Protein AF-A0A0D9YI72-F1 (afdb_monomer)

Nearest PDB structures (foldseek):
  2pw6-assembly1_A-2  TM=6.646E-01  e=1.036E-05  Escherichia coli K-12
  8dn6-assembly2_B  TM=3.347E-01  e=2.723E+00  Arabidopsis thaliana
  8sti-assembly1_A-2  TM=1.573E-01  e=6.231E+00  Homo sapiens
  4kby-assembly1_B  TM=1.461E-01  e=5.148E+00  Mus musculus

Foldseek 3Di:
DPPVVVCVVPCCPPQQNPDHFPEEAEQELLDDDPDDDFDQDAFWDWDDDSCPPVPDDPVVVVDTDRHHGDNVLRVQLVVLCVPPNAFQSQQVVVVVSYGYHQAFDLFDDCVPDDDDDPPPDDPPQSVQSSVVVCCCVPPVVVLVCLVVCVPNGRCSCVRCVDCSRVVSVRRNNRNVD

InterPro domains:
  IPR004183 Extradiol ring-cleavage dioxygenase, class III enzyme, subunit B [PF02900] (85-177)
  IPR014436 Extradiol aromatic ring-opening dioxygenase, DODA-type [cd07363] (20-177)

Solvent-accessible surface area (backbone atoms only — not comparable to full-atom values): 10627 Å² total; per-residue (Å²): 127,59,69,70,58,53,49,67,74,45,44,51,67,78,69,41,39,101,48,82,49,83,45,75,50,78,36,48,31,90,68,82,64,101,57,98,78,73,80,70,40,82,59,56,38,81,66,82,78,89,59,75,92,72,79,67,62,74,74,65,78,70,65,78,58,68,48,72,42,54,45,69,59,31,50,52,51,47,52,30,39,72,73,63,40,90,42,54,37,55,28,69,43,48,83,70,38,33,38,72,43,50,43,60,42,98,61,55,43,71,92,74,66,63,97,67,62,90,88,63,76,80,55,67,64,57,54,49,31,50,52,50,49,52,39,26,68,74,76,62,69,36,57,74,45,60,78,39,26,67,79,67,38,61,52,26,51,65,35,32,75,57,57,52,34,47,47,16,53,54,48,40,54,23,31,70,107

Secondary structure (DSSP, 8-state):
--HHHHHHHHHHHHTS-SS--SEEEEEETT---SS------SSBPPPP-TTTTTT--GGGGG----PBP-HHHHHHHHHHHHHH-SSGGGTHHHHTTEEEEEE--S---GGG-----TTPPPPHHHHHHHHHHHIIIIIS--HHHHTTHHHHSTTHHHH-SSSTTTHHHHHHHHHH-

Sequence (177 aa):
MPAQHFFRSWLPAAVAGAQPPRAILIVSGHWETATPTVNVVRGNNDTIHDFEGYGFPKSMFQLEYPAPGAPDVAKKAKELLEQAGFGRALAPLRDDGVLILGSGNATHNLSCMAPVAEGTPVPQWAAEFDGWLQEALLAGGRHDDVKQYEEKAPHGKMAHPSPDHFLPLHVALGAAG

Structure (mmCIF, N/CA/C/O backbone):
data_AF-A0A0D9YI72-F1
#
_entry.id   AF-A0A0D9YI72-F1
#
loop_
_atom_site.group_PDB
_atom_site.id
_atom_site.type_symbol
_atom_site.label_atom_id
_atom_site.label_alt_id
_atom_site.label_comp_id
_atom_site.label_asym_id
_atom_site.label_entity_id
_atom_site.label_seq_id
_atom_site.pdbx_PDB_ins_code
_atom_site.Cartn_x
_atom_site.Cartn_y
_atom_site.Cartn_z
_atom_site.occupancy
_atom_site.B_iso_or_equiv
_atom_site.auth_seq_id
_atom_site.auth_comp_id
_atom_site.auth_asym_id
_atom_site.auth_atom_id
_atom_site.pdbx_PDB_model_num
ATOM 1 N N . MET A 1 1 ? -14.295 8.496 -21.452 1.00 48.84 1 MET A N 1
ATOM 2 C CA . MET A 1 1 ? -14.924 8.862 -20.164 1.00 48.84 1 MET A CA 1
ATOM 3 C C . MET A 1 1 ? -13.833 9.442 -19.272 1.00 48.84 1 MET A C 1
ATOM 5 O O . MET A 1 1 ? -12.814 8.776 -19.146 1.00 48.84 1 MET A O 1
ATOM 9 N N . PRO A 1 2 ? -13.959 10.669 -18.734 1.00 61.00 2 PRO A N 1
ATOM 10 C CA . PRO A 1 2 ? -12.936 11.242 -17.854 1.00 61.00 2 PRO A CA 1
ATOM 11 C C . PRO A 1 2 ? -12.661 10.317 -16.662 1.00 61.00 2 PRO A C 1
ATOM 13 O O . PRO A 1 2 ? -13.610 9.746 -16.122 1.00 61.00 2 PRO A O 1
ATOM 16 N N . ALA A 1 3 ? -11.401 10.188 -16.231 1.00 46.50 3 ALA A N 1
ATOM 17 C CA . ALA A 1 3 ? -11.008 9.318 -15.113 1.00 46.50 3 ALA A CA 1
ATOM 18 C C . ALA A 1 3 ? -11.863 9.566 -13.856 1.00 46.50 3 ALA A C 1
ATOM 20 O O . ALA A 1 3 ? -12.322 8.635 -13.205 1.00 46.50 3 ALA A O 1
ATOM 21 N N . GLN A 1 4 ? -12.199 10.830 -13.590 1.00 43.22 4 GLN A N 1
ATOM 22 C CA . GLN A 1 4 ? -13.093 11.226 -12.502 1.00 43.22 4 GLN A CA 1
ATOM 23 C C . GLN A 1 4 ? -14.487 10.574 -12.583 1.00 43.22 4 GLN A C 1
ATOM 25 O O . GLN A 1 4 ? -15.056 10.191 -11.562 1.00 43.22 4 GLN A O 1
ATOM 30 N N . HIS A 1 5 ? -15.042 10.434 -13.787 1.00 51.44 5 HIS A N 1
ATOM 31 C CA . HIS A 1 5 ? -16.355 9.829 -14.009 1.00 51.44 5 HIS A CA 1
ATOM 32 C C . HIS A 1 5 ? -16.297 8.298 -13.891 1.00 51.44 5 HIS A C 1
ATOM 34 O O . HIS A 1 5 ? -17.207 7.700 -13.320 1.00 51.44 5 HIS A O 1
ATOM 40 N N . PHE A 1 6 ? -15.200 7.686 -14.354 1.00 56.00 6 PHE A N 1
ATOM 41 C CA . PHE A 1 6 ? -14.909 6.262 -14.166 1.00 56.00 6 PHE A CA 1
ATOM 42 C C . PHE A 1 6 ? -14.830 5.911 -12.672 1.00 56.00 6 PHE A C 1
ATOM 44 O O . PHE A 1 6 ? -15.593 5.072 -12.194 1.00 56.00 6 PHE A O 1
ATOM 51 N N . PHE A 1 7 ? -14.012 6.640 -11.907 1.00 52.81 7 PHE A N 1
ATOM 52 C CA . PHE A 1 7 ? -13.853 6.419 -10.470 1.00 52.81 7 PHE A CA 1
ATOM 53 C C . PHE A 1 7 ? -15.155 6.628 -9.690 1.00 52.81 7 PHE A C 1
ATOM 55 O O . PHE A 1 7 ? -15.488 5.803 -8.846 1.00 52.81 7 PHE A O 1
ATOM 62 N N . ARG A 1 8 ? -15.952 7.659 -10.006 1.00 60.06 8 ARG A N 1
ATOM 63 C CA . ARG A 1 8 ? -17.256 7.880 -9.350 1.00 60.06 8 ARG A CA 1
ATOM 64 C C . ARG A 1 8 ? -18.267 6.761 -9.598 1.00 60.06 8 ARG A C 1
ATOM 66 O O . ARG A 1 8 ? -19.056 6.466 -8.708 1.00 60.06 8 ARG A O 1
ATOM 73 N N . SER A 1 9 ? -18.253 6.159 -10.786 1.00 59.00 9 SER A N 1
ATOM 74 C CA . SER A 1 9 ? -19.167 5.062 -11.128 1.00 59.00 9 SER A CA 1
ATOM 75 C C . SER A 1 9 ? -18.767 3.711 -10.523 1.00 59.00 9 SER A C 1
ATOM 77 O O . SER A 1 9 ? -19.624 2.852 -10.347 1.00 59.00 9 SER A O 1
ATOM 79 N N . TRP A 1 10 ? -17.484 3.531 -10.193 1.00 53.16 10 TRP A N 1
ATOM 80 C CA . TRP A 1 10 ? -16.908 2.237 -9.818 1.00 53.16 10 TRP A CA 1
ATOM 81 C C . TRP A 1 10 ? -16.545 2.120 -8.326 1.00 53.16 10 TRP A C 1
ATOM 83 O O . TRP A 1 10 ? -16.820 1.086 -7.718 1.00 53.16 10 TRP A O 1
ATOM 93 N N . LEU A 1 11 ? -15.988 3.173 -7.705 1.00 57.03 11 LEU A N 1
ATOM 94 C CA . LEU A 1 11 ? -15.499 3.113 -6.315 1.00 57.03 11 LEU A CA 1
ATOM 95 C C . LEU A 1 11 ? -16.571 2.733 -5.279 1.00 57.03 11 LEU A C 1
ATOM 97 O O . LEU A 1 11 ? -16.285 1.883 -4.434 1.00 57.03 11 LEU A O 1
ATOM 101 N N . PRO A 1 12 ? -17.777 3.340 -5.282 1.00 56.25 12 PRO A N 1
ATOM 102 C CA . PRO A 1 12 ? -18.710 3.134 -4.180 1.00 56.25 12 PRO A CA 1
ATOM 103 C C . PRO A 1 12 ? -19.194 1.683 -4.089 1.00 56.25 12 PRO A C 1
ATOM 105 O O . PRO A 1 12 ? -19.196 1.113 -3.010 1.00 56.25 12 PRO A O 1
ATOM 108 N N . ALA A 1 13 ? -19.540 1.055 -5.216 1.00 57.38 13 ALA A N 1
ATOM 109 C CA . ALA A 1 13 ? -20.211 -0.244 -5.201 1.00 57.38 13 ALA A CA 1
ATOM 110 C C . ALA A 1 13 ? -19.264 -1.443 -5.014 1.00 57.38 13 ALA A C 1
ATOM 112 O O . ALA A 1 13 ? -19.639 -2.407 -4.353 1.00 57.38 13 ALA A O 1
ATOM 113 N N . ALA A 1 14 ? -18.054 -1.402 -5.587 1.00 58.53 14 ALA A N 1
ATOM 114 C CA . ALA A 1 14 ? -17.132 -2.544 -5.569 1.00 58.53 14 ALA A CA 1
ATOM 115 C C . ALA A 1 14 ? -16.093 -2.486 -4.435 1.00 58.53 14 ALA A C 1
ATOM 117 O O . ALA A 1 14 ? -15.621 -3.530 -3.994 1.00 58.53 14 ALA A O 1
ATOM 118 N N . VAL A 1 15 ? -15.732 -1.282 -3.968 1.00 61.97 15 VAL A N 1
ATOM 119 C CA . VAL A 1 15 ? -14.592 -1.072 -3.053 1.00 61.97 15 VAL A CA 1
ATOM 120 C C . VAL A 1 15 ? -15.036 -0.632 -1.653 1.00 61.97 15 VAL A C 1
ATOM 122 O O . VAL A 1 15 ? -14.430 -1.043 -0.669 1.00 61.97 15 VAL A O 1
ATOM 125 N N . ALA A 1 16 ? -16.108 0.159 -1.540 1.00 61.47 16 ALA A N 1
ATOM 126 C CA . ALA A 1 16 ? -16.641 0.623 -0.252 1.00 61.47 16 ALA A CA 1
ATOM 127 C C . ALA A 1 16 ? -17.789 -0.242 0.309 1.00 61.47 16 ALA A C 1
ATOM 129 O O . ALA A 1 16 ? -18.103 -0.154 1.494 1.00 61.47 16 ALA A O 1
ATOM 130 N N . GLY A 1 17 ? -18.400 -1.097 -0.516 1.00 64.69 17 GLY A N 1
ATOM 131 C CA . GLY A 1 17 ? -19.613 -1.831 -0.156 1.00 64.69 17 GLY A CA 1
ATOM 132 C C . GLY A 1 17 ? -20.877 -0.970 -0.284 1.00 64.69 17 GLY A C 1
ATOM 133 O O . GLY A 1 17 ? -20.882 0.081 -0.913 1.00 64.69 17 GLY A O 1
ATOM 134 N N . ALA A 1 18 ? -21.994 -1.416 0.297 1.00 70.00 18 ALA A N 1
ATOM 135 C CA . ALA A 1 18 ? -23.285 -0.729 0.150 1.00 70.00 18 ALA A CA 1
ATOM 136 C C . ALA A 1 18 ? -23.351 0.658 0.829 1.00 70.00 18 ALA A C 1
ATOM 138 O O . ALA A 1 18 ? -24.318 1.391 0.627 1.00 70.00 18 ALA A O 1
ATOM 139 N N . GLN A 1 19 ? -22.359 1.003 1.654 1.00 77.62 19 GLN A N 1
ATOM 140 C CA . GLN A 1 19 ? -22.275 2.250 2.412 1.00 77.62 19 GLN A CA 1
ATOM 141 C C . GLN A 1 19 ? -20.888 2.881 2.220 1.00 77.62 19 GLN A C 1
ATOM 143 O O . GLN A 1 19 ? -19.916 2.150 2.041 1.00 77.62 19 GLN A O 1
ATOM 148 N N . PRO A 1 20 ? -20.758 4.219 2.258 1.00 80.94 20 PRO A N 1
ATOM 149 C CA . PRO A 1 20 ? -19.447 4.860 2.234 1.00 80.94 20 PRO A CA 1
ATOM 150 C C . PRO A 1 20 ? -18.610 4.431 3.452 1.00 80.94 20 PRO A C 1
ATOM 152 O O . PRO A 1 20 ? -19.171 4.243 4.537 1.00 80.94 20 PRO A O 1
ATOM 155 N N . PRO A 1 21 ? -17.276 4.307 3.312 1.00 88.25 21 PRO A N 1
ATOM 156 C CA . PRO A 1 21 ? -16.435 3.925 4.431 1.00 88.25 21 PRO A CA 1
ATOM 157 C C . PRO A 1 21 ? -16.419 5.060 5.456 1.00 88.25 21 PRO A C 1
ATOM 159 O O . PRO A 1 21 ? -16.377 6.240 5.096 1.00 88.25 21 PRO A O 1
ATOM 162 N N . ARG A 1 22 ? -16.415 4.718 6.745 1.00 90.62 22 ARG A N 1
ATOM 163 C CA . ARG A 1 22 ? -16.359 5.730 7.812 1.00 90.62 22 ARG A CA 1
ATOM 164 C C . ARG A 1 22 ? -14.958 6.321 7.997 1.00 90.62 22 ARG A C 1
ATOM 166 O O . ARG A 1 22 ? -14.821 7.384 8.592 1.00 90.62 22 ARG A O 1
ATOM 173 N N . ALA A 1 23 ? -13.933 5.618 7.514 1.00 93.12 23 ALA A N 1
ATOM 174 C CA . ALA A 1 23 ? -12.540 6.051 7.480 1.00 93.12 23 ALA A CA 1
ATOM 175 C C . ALA A 1 23 ? -11.768 5.306 6.379 1.00 93.12 23 ALA A C 1
ATOM 177 O O . ALA A 1 23 ? -12.189 4.238 5.928 1.00 93.12 23 ALA A O 1
ATOM 178 N N . ILE A 1 24 ? -10.614 5.847 5.987 1.00 92.38 24 ILE A N 1
ATOM 179 C CA . ILE A 1 24 ? -9.672 5.199 5.070 1.00 92.38 24 ILE A CA 1
ATOM 180 C C . ILE A 1 24 ? -8.335 5.046 5.799 1.00 92.38 24 ILE A C 1
ATOM 182 O O . ILE A 1 24 ? -7.781 6.032 6.281 1.00 92.38 24 ILE A O 1
ATOM 186 N N . LEU A 1 25 ? -7.819 3.820 5.877 1.00 93.69 25 LEU A N 1
ATOM 187 C CA . LEU A 1 25 ? -6.454 3.540 6.309 1.00 93.69 25 LEU A CA 1
ATOM 188 C C . LEU A 1 25 ? -5.560 3.469 5.069 1.00 93.69 25 LEU A C 1
ATOM 190 O O . LEU A 1 25 ? -5.718 2.568 4.247 1.00 93.69 25 LEU A O 1
ATOM 194 N N . ILE A 1 26 ? -4.633 4.417 4.941 1.00 93.50 26 ILE A N 1
ATOM 195 C CA . ILE A 1 26 ? -3.704 4.498 3.810 1.00 93.50 26 ILE A CA 1
ATOM 196 C C . ILE A 1 26 ? -2.361 3.888 4.214 1.00 93.50 26 ILE A C 1
ATOM 198 O O . ILE A 1 26 ? -1.794 4.254 5.241 1.00 93.50 26 ILE A O 1
ATOM 202 N N . VAL A 1 27 ? -1.847 2.985 3.381 1.00 91.88 27 VAL A N 1
ATOM 203 C CA . VAL A 1 27 ? -0.497 2.415 3.471 1.00 91.88 27 VAL A CA 1
ATOM 204 C C . VAL A 1 27 ? 0.259 2.869 2.228 1.00 91.88 27 VAL A C 1
ATOM 206 O O . VAL A 1 27 ? -0.161 2.540 1.121 1.00 91.88 27 VAL A O 1
ATOM 209 N N . SER A 1 28 ? 1.322 3.657 2.387 1.00 92.19 28 SER A N 1
ATOM 210 C CA . SER A 1 28 ? 2.003 4.334 1.273 1.00 92.19 28 SER A CA 1
ATOM 211 C C . SER A 1 28 ? 3.458 3.896 1.147 1.00 92.19 28 SER A C 1
ATOM 213 O O . SER A 1 28 ? 4.162 3.866 2.152 1.00 92.19 28 SER A O 1
ATOM 215 N N . GLY A 1 29 ? 3.919 3.632 -0.079 1.00 90.19 29 GLY A N 1
ATOM 216 C CA . GLY A 1 29 ? 5.337 3.380 -0.372 1.00 90.19 29 GLY A CA 1
ATOM 217 C C . GLY A 1 29 ? 6.244 4.591 -0.123 1.00 90.19 29 GLY A C 1
ATOM 218 O O . GLY A 1 29 ? 7.421 4.426 0.161 1.00 90.19 29 GLY A O 1
ATOM 219 N N . HIS A 1 30 ? 5.686 5.805 -0.134 1.00 91.56 30 HIS A N 1
ATOM 220 C CA . HIS A 1 30 ? 6.420 7.046 0.144 1.00 91.56 30 HIS A CA 1
ATOM 221 C C . HIS A 1 30 ? 6.527 7.387 1.639 1.00 91.56 30 HIS A C 1
ATOM 223 O O . HIS A 1 30 ? 7.148 8.385 2.003 1.00 91.56 30 HIS A O 1
ATOM 229 N N . TRP A 1 31 ? 5.909 6.597 2.523 1.00 89.31 31 TRP A N 1
ATOM 230 C CA . TRP A 1 31 ? 5.970 6.826 3.964 1.00 89.31 31 TRP A CA 1
ATOM 231 C C . TRP A 1 31 ? 6.662 5.659 4.662 1.00 89.31 31 TRP A C 1
ATOM 233 O O . TRP A 1 31 ? 6.024 4.713 5.124 1.00 89.31 31 TRP A O 1
ATOM 243 N N . GLU A 1 32 ? 7.988 5.749 4.726 1.00 85.38 32 GLU A N 1
ATOM 244 C CA . GLU A 1 32 ? 8.845 4.747 5.350 1.00 85.38 32 GLU A CA 1
ATOM 245 C C . GLU A 1 32 ? 9.346 5.223 6.718 1.00 85.38 32 GLU A C 1
ATOM 247 O O . GLU A 1 32 ? 9.816 6.350 6.897 1.00 85.38 32 GLU A O 1
ATOM 252 N N . THR A 1 33 ? 9.247 4.341 7.708 1.00 84.56 33 THR A N 1
ATOM 253 C CA . THR A 1 33 ? 9.695 4.575 9.082 1.00 84.56 33 THR A CA 1
ATOM 254 C C . THR A 1 33 ? 10.519 3.383 9.558 1.00 84.56 33 THR A C 1
ATOM 256 O O . THR A 1 33 ? 10.269 2.249 9.160 1.00 84.56 33 THR A O 1
ATOM 259 N N . ALA 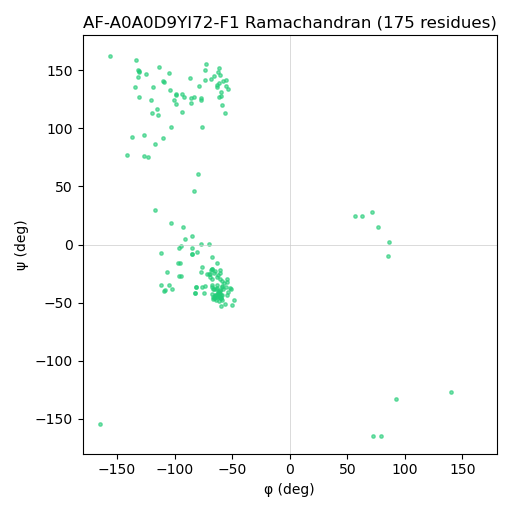A 1 34 ? 11.478 3.608 10.463 1.00 82.44 34 ALA A N 1
ATOM 260 C CA . ALA A 1 34 ? 12.351 2.541 10.975 1.00 82.44 34 ALA A CA 1
ATOM 261 C C . ALA A 1 34 ? 11.592 1.411 11.704 1.00 82.44 34 ALA A C 1
ATOM 263 O O . ALA A 1 34 ? 12.079 0.286 11.801 1.00 82.44 34 ALA A O 1
ATOM 264 N N . THR A 1 35 ? 10.408 1.714 12.237 1.00 82.25 35 THR A N 1
ATOM 265 C CA . THR A 1 35 ? 9.494 0.757 12.865 1.00 82.25 35 THR A CA 1
ATOM 266 C C . THR A 1 35 ? 8.070 0.976 12.361 1.00 82.25 35 THR A C 1
ATOM 268 O O . THR A 1 35 ? 7.753 2.076 11.900 1.00 82.25 35 THR A O 1
ATOM 271 N N . PRO A 1 36 ? 7.183 -0.029 12.455 1.00 81.50 36 PRO A N 1
ATOM 272 C CA . PRO A 1 36 ? 5.794 0.113 12.029 1.00 81.50 36 PRO A CA 1
ATOM 273 C C . PRO A 1 36 ? 5.119 1.249 12.800 1.00 81.50 36 PRO A C 1
ATOM 275 O O . PRO A 1 36 ? 5.053 1.209 14.029 1.00 81.50 36 PRO A O 1
ATOM 278 N N . THR A 1 37 ? 4.635 2.268 12.091 1.00 87.62 37 THR A N 1
ATOM 279 C CA . THR A 1 37 ? 4.078 3.481 12.705 1.00 87.62 37 THR A CA 1
ATOM 280 C C . THR A 1 37 ? 2.660 3.723 12.201 1.00 87.62 37 THR A C 1
ATOM 282 O O . THR A 1 37 ? 2.332 3.410 11.062 1.00 87.62 37 THR A O 1
ATOM 285 N N . VAL A 1 38 ? 1.799 4.283 13.053 1.00 90.00 38 VAL A N 1
ATOM 286 C CA . VAL A 1 38 ? 0.445 4.719 12.684 1.00 90.00 38 VAL A CA 1
ATOM 287 C C . VAL A 1 38 ? 0.244 6.145 13.187 1.00 90.00 38 VAL A C 1
ATOM 289 O O . VAL A 1 38 ? 0.438 6.417 14.373 1.00 90.00 38 VAL A O 1
ATOM 292 N N . ASN A 1 39 ? -0.168 7.055 12.304 1.00 88.88 39 ASN A N 1
ATOM 293 C CA . ASN A 1 39 ? -0.462 8.437 12.678 1.00 88.88 39 ASN A CA 1
ATOM 294 C C . ASN A 1 39 ? -1.822 8.540 13.378 1.00 88.88 39 ASN A C 1
ATOM 296 O O . ASN A 1 39 ? -2.852 8.133 12.842 1.00 88.88 39 ASN A O 1
ATOM 300 N N . VAL A 1 40 ? -1.831 9.130 14.575 1.00 89.81 40 VAL A N 1
ATOM 301 C CA . VAL A 1 40 ? -3.050 9.406 15.349 1.00 89.81 40 VAL A CA 1
ATOM 302 C C . VAL A 1 40 ? -3.283 10.914 15.377 1.00 89.81 40 VAL A C 1
ATOM 304 O O . VAL A 1 40 ? -2.789 11.614 16.259 1.00 89.81 40 VAL A O 1
ATOM 307 N N . VAL A 1 41 ? -4.055 11.418 14.416 1.00 89.56 41 VAL A N 1
ATOM 308 C CA . VAL A 1 41 ? -4.340 12.855 14.275 1.00 89.56 41 VAL A CA 1
ATOM 309 C C . VAL A 1 41 ? -5.711 13.194 14.851 1.00 89.56 41 VAL A C 1
ATOM 311 O O . VAL A 1 41 ? -6.720 12.620 14.445 1.00 89.56 41 VAL A O 1
ATOM 314 N N . ARG A 1 42 ? -5.758 14.141 15.797 1.00 88.38 42 ARG A N 1
ATOM 315 C CA . ARG A 1 42 ? -7.007 14.753 16.284 1.00 88.38 42 ARG A CA 1
ATOM 316 C C . ARG A 1 42 ? -7.287 16.009 15.456 1.00 88.38 42 ARG A C 1
ATOM 318 O O . ARG A 1 42 ? -6.427 16.877 15.398 1.00 88.38 42 ARG A O 1
ATOM 325 N N . GLY A 1 43 ? -8.482 16.130 14.879 1.00 91.69 43 GLY A N 1
ATOM 326 C CA . GLY A 1 43 ? -8.815 17.244 13.982 1.00 91.69 43 GLY A CA 1
ATOM 327 C C . GLY A 1 43 ? -8.536 16.880 12.528 1.00 91.69 43 GLY A C 1
ATOM 328 O O . GLY A 1 43 ? -8.935 15.800 12.102 1.00 91.69 43 GLY A O 1
ATOM 329 N N . ASN A 1 44 ? -7.868 17.753 11.780 1.00 92.38 44 ASN A N 1
ATOM 330 C CA . ASN A 1 44 ? -7.561 17.544 10.364 1.00 92.38 44 ASN A CA 1
ATOM 331 C C . ASN A 1 44 ? -6.082 17.184 10.189 1.00 92.38 44 ASN A C 1
ATOM 333 O O . ASN A 1 44 ? -5.239 17.621 10.968 1.00 92.38 44 ASN A O 1
ATOM 337 N N . ASN A 1 45 ? -5.787 16.365 9.183 1.00 88.75 45 ASN A N 1
ATOM 338 C CA . ASN A 1 45 ? -4.422 16.052 8.781 1.00 88.75 45 ASN A CA 1
ATOM 339 C C . ASN A 1 45 ? -3.801 17.254 8.066 1.00 88.75 45 ASN A C 1
ATOM 341 O O . ASN A 1 45 ? -4.464 17.898 7.250 1.00 88.75 45 ASN A O 1
ATOM 345 N N . ASP A 1 46 ? -2.520 17.491 8.335 1.00 89.81 46 ASP A N 1
ATOM 346 C CA . ASP A 1 46 ? -1.704 18.382 7.518 1.00 89.81 46 ASP A CA 1
ATOM 347 C C . ASP A 1 46 ? -1.372 17.705 6.183 1.00 89.81 46 ASP A C 1
ATOM 349 O O . ASP A 1 46 ? -1.270 16.477 6.088 1.00 89.81 46 ASP A O 1
ATOM 353 N N . THR A 1 47 ? -1.200 18.509 5.135 1.00 90.50 47 THR A N 1
ATOM 354 C CA . THR A 1 47 ? -0.824 17.997 3.811 1.00 90.50 47 THR A CA 1
ATOM 355 C C . THR A 1 47 ? 0.686 17.851 3.718 1.00 90.50 47 THR A C 1
ATOM 357 O O . THR A 1 47 ? 1.422 18.805 3.958 1.00 90.50 47 THR A O 1
ATOM 360 N N . ILE A 1 48 ? 1.146 16.657 3.350 1.00 89.44 48 ILE A N 1
ATOM 361 C CA . ILE A 1 48 ? 2.555 16.383 3.066 1.00 89.44 48 ILE A CA 1
ATOM 362 C C . IL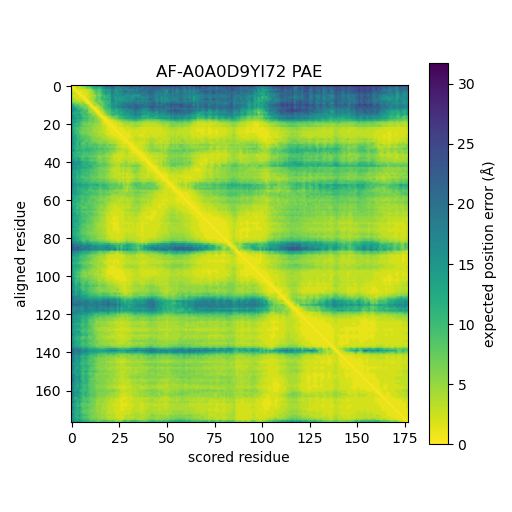E A 1 48 ? 2.751 16.434 1.550 1.00 89.44 48 ILE A C 1
ATOM 364 O O . ILE A 1 48 ? 2.030 15.769 0.808 1.00 89.44 48 ILE A O 1
ATOM 368 N N . HIS A 1 49 ? 3.738 17.209 1.102 1.00 90.44 49 HIS A N 1
ATOM 369 C CA . HIS A 1 49 ? 4.197 17.229 -0.286 1.00 90.44 49 HIS A CA 1
ATOM 370 C C . HIS A 1 49 ? 5.504 16.440 -0.387 1.00 90.44 49 HIS A C 1
ATOM 372 O O . HIS A 1 49 ? 6.565 16.940 -0.026 1.00 90.44 49 HIS A O 1
ATOM 378 N N . ASP A 1 50 ? 5.431 15.205 -0.869 1.00 87.81 50 ASP A N 1
ATOM 379 C CA . ASP A 1 50 ? 6.559 14.264 -0.965 1.00 87.81 50 ASP A CA 1
ATOM 380 C C . ASP A 1 50 ? 7.320 14.338 -2.301 1.00 87.81 50 ASP A C 1
ATOM 382 O O . ASP A 1 50 ? 8.261 13.584 -2.543 1.00 87.81 50 ASP A O 1
ATOM 386 N N . PHE A 1 51 ? 6.945 15.284 -3.160 1.00 87.31 51 PHE A N 1
ATOM 387 C CA . PHE A 1 51 ? 7.537 15.513 -4.478 1.00 87.31 51 PHE A CA 1
ATOM 388 C C . PHE A 1 51 ? 8.483 16.729 -4.517 1.00 87.31 51 PHE A C 1
ATOM 390 O O . PHE A 1 51 ? 8.810 17.256 -5.591 1.00 87.31 51 PHE A O 1
ATOM 397 N N . GLU A 1 52 ? 8.956 17.190 -3.358 1.00 85.06 52 GLU A N 1
ATOM 398 C CA . GLU A 1 52 ? 9.996 18.215 -3.297 1.00 85.06 52 GLU A CA 1
ATOM 399 C C . GLU A 1 52 ? 11.298 17.725 -3.954 1.00 85.06 52 GLU A C 1
ATOM 401 O O . GLU A 1 52 ? 11.692 16.571 -3.823 1.00 85.06 52 GLU A O 1
ATOM 406 N N . GLY A 1 53 ? 11.960 18.601 -4.715 1.00 83.75 53 GLY A N 1
ATOM 407 C CA . GLY A 1 53 ? 13.199 18.264 -5.429 1.00 83.75 53 GLY A CA 1
ATOM 408 C C . GLY A 1 53 ? 13.013 17.618 -6.809 1.00 83.75 53 GLY A C 1
ATOM 409 O O . GLY A 1 53 ? 13.968 17.581 -7.578 1.00 83.75 53 GLY A O 1
ATOM 410 N N . TYR A 1 54 ? 11.794 17.217 -7.190 1.00 83.06 54 TYR A N 1
ATOM 411 C CA . TYR A 1 54 ? 11.510 16.592 -8.497 1.00 83.06 54 TYR A CA 1
ATOM 412 C C . TYR A 1 54 ? 11.087 17.588 -9.596 1.00 83.06 54 TYR A C 1
ATOM 414 O O . TYR A 1 54 ? 10.556 17.200 -10.633 1.00 83.06 54 TYR A O 1
ATOM 422 N N . GLY A 1 55 ? 11.308 18.891 -9.387 1.00 86.38 55 GLY A N 1
ATOM 423 C CA . GLY A 1 55 ? 11.046 19.926 -10.398 1.00 86.38 55 GLY A CA 1
ATOM 424 C C . GLY A 1 55 ? 9.570 20.297 -10.594 1.00 86.38 55 GLY A C 1
ATOM 425 O O . GLY A 1 55 ? 9.235 20.956 -11.578 1.00 86.38 55 GLY A O 1
ATOM 426 N N . PHE A 1 56 ? 8.686 19.912 -9.669 1.00 89.81 56 PHE A N 1
ATOM 427 C CA . PHE A 1 56 ? 7.268 20.273 -9.733 1.00 89.81 56 PHE A CA 1
ATOM 428 C C . PHE A 1 56 ? 7.047 21.793 -9.580 1.00 89.81 56 PHE A C 1
ATOM 430 O O . PHE A 1 56 ? 7.756 22.452 -8.809 1.00 89.81 56 PHE A O 1
ATOM 437 N N . PRO A 1 57 ? 6.052 22.382 -10.276 1.00 92.56 57 PRO A N 1
ATOM 438 C CA . PRO A 1 57 ? 5.728 23.800 -10.146 1.00 92.56 57 PRO A CA 1
ATOM 439 C C . PRO A 1 57 ? 5.369 24.195 -8.709 1.00 92.56 57 PRO A C 1
ATOM 441 O O . PRO A 1 57 ? 4.605 23.503 -8.039 1.00 92.56 57 PRO A O 1
ATOM 444 N N . LYS A 1 58 ? 5.822 25.377 -8.264 1.00 89.88 58 LYS A N 1
ATOM 445 C CA . LYS A 1 58 ? 5.526 25.909 -6.916 1.00 89.88 58 LYS A CA 1
ATOM 446 C C . LYS A 1 58 ? 4.031 25.986 -6.592 1.00 89.88 58 LYS A C 1
ATOM 448 O O . LYS A 1 58 ? 3.656 25.872 -5.433 1.00 89.88 58 LYS A O 1
ATOM 453 N N . SER A 1 59 ? 3.181 26.175 -7.600 1.00 92.50 59 SER A N 1
ATOM 454 C CA . SER A 1 59 ? 1.725 26.189 -7.429 1.00 92.50 59 SER A CA 1
ATOM 455 C C . SER A 1 59 ? 1.167 24.860 -6.912 1.00 92.50 59 SER A C 1
ATOM 457 O O . SER A 1 59 ? 0.136 24.868 -6.252 1.00 92.50 59 SER A O 1
ATOM 459 N N . MET A 1 60 ? 1.839 23.729 -7.153 1.00 91.50 60 MET A N 1
ATOM 460 C CA . MET A 1 60 ? 1.386 22.424 -6.656 1.00 91.50 60 MET A CA 1
ATOM 461 C C . MET A 1 60 ? 1.567 22.269 -5.142 1.00 91.50 60 MET A C 1
ATOM 463 O O . MET A 1 60 ? 0.788 21.560 -4.515 1.00 91.50 60 MET A O 1
ATOM 467 N N . PHE A 1 61 ? 2.517 22.990 -4.541 1.00 91.06 61 PHE A N 1
ATOM 468 C CA . PHE A 1 61 ? 2.739 23.025 -3.087 1.00 91.06 61 PHE A CA 1
ATOM 469 C C . PHE A 1 61 ? 1.720 23.901 -2.339 1.00 91.06 61 PHE A C 1
ATOM 471 O O . PHE A 1 61 ? 1.816 24.069 -1.131 1.00 91.06 61 PHE A O 1
ATOM 478 N N . GLN A 1 62 ? 0.773 24.515 -3.054 1.00 93.00 62 GLN A N 1
ATOM 479 C CA . GLN A 1 62 ? -0.334 25.273 -2.457 1.00 93.00 62 GLN A CA 1
ATOM 480 C C . GLN A 1 62 ? -1.604 24.421 -2.324 1.00 93.00 62 GLN A C 1
ATOM 482 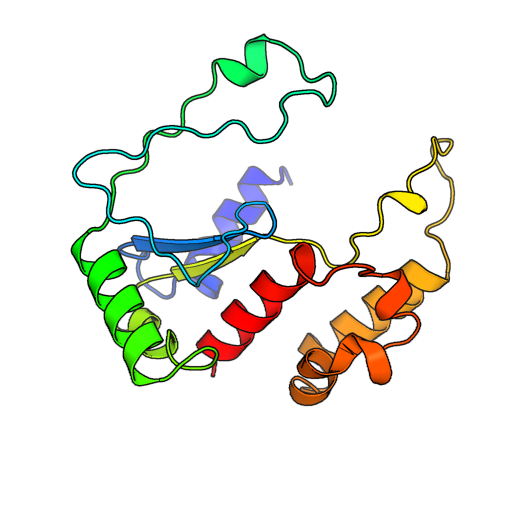O O . GLN A 1 62 ? -2.627 24.911 -1.853 1.00 93.00 62 GLN A O 1
ATOM 487 N N . LEU A 1 63 ? -1.578 23.175 -2.807 1.00 92.00 63 LEU A N 1
ATOM 488 C CA . LEU A 1 63 ? -2.718 22.273 -2.726 1.00 92.00 63 LEU A CA 1
ATOM 489 C C . LEU A 1 63 ? -2.826 21.704 -1.313 1.00 92.00 63 LEU A C 1
ATOM 491 O O . LEU A 1 63 ? -1.899 21.063 -0.837 1.00 92.00 63 LEU A O 1
ATOM 495 N N . GLU A 1 64 ? -3.981 21.875 -0.681 1.00 93.00 64 GLU A N 1
ATOM 496 C CA . GLU A 1 64 ? -4.259 21.314 0.640 1.00 93.00 64 GLU A CA 1
ATOM 497 C C . GLU A 1 64 ? -5.289 20.183 0.553 1.00 93.00 64 GLU A C 1
ATOM 499 O O . GLU A 1 64 ? -6.283 20.257 -0.175 1.00 93.00 64 GLU A O 1
ATOM 504 N N . TYR A 1 65 ? -5.068 19.140 1.346 1.00 90.69 65 TYR A N 1
ATOM 505 C CA . TYR A 1 65 ? -5.982 18.029 1.571 1.00 90.69 65 TYR A CA 1
ATOM 506 C C . TYR A 1 65 ? -6.231 17.841 3.079 1.00 90.69 65 TYR A C 1
ATOM 508 O O . TYR A 1 65 ? -5.692 16.916 3.692 1.00 90.69 65 TYR A O 1
ATOM 516 N N . PRO A 1 66 ? -7.053 18.706 3.708 1.00 92.88 66 PRO A N 1
ATOM 517 C CA . PRO A 1 66 ? -7.282 18.698 5.151 1.00 92.88 66 PRO A CA 1
ATOM 518 C C . PRO A 1 66 ? -8.282 17.604 5.544 1.00 92.88 66 PRO A C 1
ATOM 520 O O . PRO A 1 66 ? -9.368 17.883 6.055 1.00 92.88 66 PRO A O 1
ATOM 523 N N . ALA A 1 67 ? -7.955 16.341 5.273 1.00 92.19 67 ALA A N 1
ATOM 524 C CA . ALA A 1 67 ? -8.823 15.222 5.611 1.00 92.19 67 ALA A CA 1
ATOM 525 C C . ALA A 1 67 ? -9.002 15.124 7.136 1.00 92.19 67 ALA A C 1
ATOM 527 O O . ALA A 1 67 ? -8.010 15.224 7.863 1.00 92.19 67 ALA A O 1
ATOM 528 N N . PRO A 1 68 ? -10.222 14.907 7.654 1.00 94.19 68 PRO A N 1
ATOM 529 C CA . PRO A 1 68 ? -10.418 14.679 9.080 1.00 94.19 68 PRO A CA 1
ATOM 530 C C . PRO A 1 68 ? -9.703 13.393 9.514 1.00 94.19 68 PRO A C 1
ATOM 532 O O . PRO A 1 68 ? -9.745 12.373 8.827 1.00 94.19 68 PRO A O 1
ATOM 535 N N . GLY A 1 69 ? -9.033 13.442 10.659 1.00 93.69 69 GLY A N 1
ATOM 536 C CA . GLY A 1 69 ? -8.423 12.282 11.291 1.00 93.69 69 GLY A CA 1
ATOM 537 C C . GLY A 1 69 ? -9.470 11.351 11.905 1.00 93.69 69 GLY A C 1
ATOM 538 O O . GLY A 1 69 ? -10.553 11.780 12.307 1.00 93.69 69 GLY A O 1
ATOM 539 N N . ALA A 1 70 ? -9.114 10.072 12.041 1.00 96.00 70 ALA A N 1
ATOM 540 C CA . ALA A 1 70 ? -9.923 9.048 12.705 1.00 96.00 70 ALA A CA 1
ATOM 541 C C . ALA A 1 70 ? -9.129 8.399 13.861 1.00 96.00 70 ALA A C 1
ATOM 543 O O . ALA A 1 70 ? -8.602 7.292 13.709 1.00 96.00 70 ALA A O 1
ATOM 544 N N . PRO A 1 71 ? -8.967 9.086 15.016 1.00 95.81 71 PRO A N 1
ATOM 545 C CA . PRO A 1 71 ? -8.134 8.604 16.120 1.00 95.81 71 PRO A CA 1
ATOM 546 C C . PRO A 1 71 ? -8.520 7.228 16.665 1.00 95.81 71 PRO A C 1
ATOM 548 O O . PRO A 1 71 ? -7.658 6.498 17.142 1.00 95.81 71 PRO A O 1
ATOM 551 N N . ASP A 1 72 ? -9.809 6.897 16.653 1.00 95.81 72 ASP A N 1
ATOM 552 C CA . ASP A 1 72 ? -10.336 5.600 17.073 1.00 95.81 72 ASP A CA 1
ATOM 553 C C . ASP A 1 72 ? -9.871 4.482 16.130 1.00 95.81 72 ASP A C 1
ATOM 555 O O . ASP A 1 72 ? -9.350 3.469 16.594 1.00 95.81 72 ASP A O 1
ATOM 559 N N . VAL A 1 73 ? -9.957 4.706 14.815 1.00 95.75 73 VAL A N 1
ATOM 560 C CA . VAL A 1 73 ? -9.467 3.768 13.793 1.00 95.75 73 VAL A CA 1
ATOM 561 C C . VAL A 1 73 ? -7.950 3.617 13.871 1.00 95.75 73 VAL A C 1
ATOM 563 O O . VAL A 1 73 ? -7.448 2.496 13.861 1.00 95.75 73 VAL A O 1
ATOM 566 N N . ALA A 1 74 ? -7.215 4.722 14.011 1.00 94.75 74 ALA A N 1
ATOM 567 C CA . ALA A 1 74 ? -5.757 4.703 14.106 1.00 94.75 74 ALA A CA 1
ATOM 568 C C . ALA A 1 74 ? -5.263 3.924 15.339 1.00 94.75 74 ALA A C 1
ATOM 570 O O . ALA A 1 74 ? -4.331 3.125 15.243 1.00 94.75 74 ALA A O 1
ATOM 571 N N . LYS A 1 75 ? -5.917 4.098 16.496 1.00 94.69 75 LYS A N 1
ATOM 572 C CA . LYS A 1 75 ? -5.606 3.326 17.709 1.00 94.69 75 LYS A CA 1
ATOM 573 C C . LYS A 1 75 ? -5.918 1.844 17.540 1.00 94.69 75 LYS A C 1
ATOM 575 O O . LYS A 1 75 ? -5.065 1.023 17.855 1.00 94.69 75 LYS A O 1
ATOM 580 N N . LYS A 1 76 ? -7.087 1.505 16.985 1.00 94.81 76 LYS A N 1
ATOM 581 C CA . LYS A 1 76 ? -7.453 0.108 16.716 1.00 94.81 76 LYS A CA 1
ATOM 582 C C . LYS A 1 76 ? -6.464 -0.549 15.748 1.00 94.81 76 LYS A C 1
ATOM 584 O O . LYS A 1 76 ? -6.031 -1.669 15.989 1.00 94.81 76 LYS A O 1
ATOM 589 N N . ALA A 1 77 ? -6.051 0.152 14.689 1.00 93.62 77 ALA A N 1
ATOM 590 C CA . ALA A 1 77 ? -5.034 -0.334 13.756 1.00 93.62 77 ALA A CA 1
ATOM 591 C C . ALA A 1 77 ? -3.699 -0.610 14.462 1.00 93.62 77 ALA A C 1
ATOM 593 O O . ALA A 1 77 ? -3.123 -1.679 14.277 1.00 93.62 77 ALA A O 1
ATOM 594 N N . LYS A 1 78 ? -3.239 0.318 15.312 1.00 92.00 78 LYS A N 1
ATOM 595 C CA . LYS A 1 78 ? -2.038 0.131 16.136 1.00 92.00 78 LYS A CA 1
ATOM 596 C C . LYS A 1 78 ? -2.148 -1.120 17.015 1.00 92.00 78 LYS A C 1
ATOM 598 O O . LYS A 1 78 ? -1.249 -1.950 16.984 1.00 92.00 78 LYS A O 1
ATOM 603 N N . GLU A 1 79 ? -3.24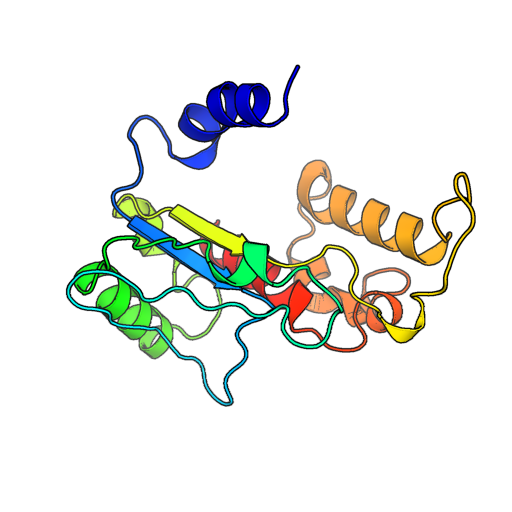1 -1.268 17.759 1.00 92.56 79 GLU A N 1
ATOM 604 C CA . GLU A 1 79 ? -3.465 -2.415 18.652 1.00 92.56 79 GLU A CA 1
ATOM 605 C C . GLU A 1 79 ? -3.464 -3.746 17.889 1.00 92.56 79 GLU A C 1
ATOM 607 O O . GLU A 1 79 ? -2.833 -4.707 18.322 1.00 92.56 79 GLU A O 1
ATOM 612 N N . LEU A 1 80 ? -4.124 -3.793 16.728 1.00 91.81 80 LEU A N 1
ATOM 613 C CA . LEU A 1 80 ? -4.154 -4.975 15.868 1.00 91.81 80 LEU A CA 1
ATOM 614 C C . LEU A 1 80 ? -2.755 -5.350 15.359 1.00 91.81 80 LEU A C 1
ATOM 616 O O . LEU A 1 80 ? -2.378 -6.522 15.404 1.00 91.81 80 LEU A O 1
ATOM 620 N N . LEU A 1 81 ? -1.977 -4.362 14.907 1.00 88.81 81 LEU A N 1
ATOM 621 C CA . LEU A 1 81 ? -0.607 -4.570 14.432 1.00 88.81 81 LEU A CA 1
ATOM 622 C C . LEU A 1 81 ? 0.332 -5.022 15.562 1.00 88.81 81 LEU A C 1
ATOM 624 O O . LEU A 1 81 ? 1.171 -5.892 15.340 1.00 88.81 81 LEU A O 1
ATOM 628 N N . GLU A 1 82 ? 0.172 -4.483 16.774 1.00 87.06 82 GLU A N 1
ATOM 629 C CA . GLU A 1 82 ? 0.951 -4.891 17.953 1.00 87.06 82 GLU A CA 1
ATOM 630 C C . GLU A 1 82 ? 0.619 -6.321 18.414 1.00 87.06 82 GLU A C 1
ATOM 632 O O . GLU A 1 82 ? 1.509 -7.032 18.876 1.00 87.06 82 GLU A O 1
ATOM 637 N N . GLN A 1 83 ? -0.638 -6.759 18.287 1.00 84.19 83 GLN A N 1
ATOM 638 C CA . GLN A 1 83 ? -1.084 -8.083 18.742 1.00 84.19 83 GLN A CA 1
ATOM 639 C C . GLN A 1 83 ? -0.779 -9.212 17.752 1.00 84.19 83 GLN A C 1
ATOM 641 O O . GLN A 1 83 ? -0.413 -10.309 18.171 1.00 84.19 83 GLN A O 1
ATOM 646 N N . ALA A 1 84 ? -0.976 -8.974 16.453 1.00 76.19 84 ALA A N 1
ATOM 647 C CA . ALA A 1 84 ? -0.944 -10.020 15.428 1.00 76.19 84 ALA A CA 1
ATOM 648 C C . ALA A 1 84 ? 0.254 -9.921 14.464 1.00 76.19 84 ALA A C 1
ATOM 650 O O . ALA A 1 84 ? 0.457 -10.831 13.659 1.00 76.19 84 ALA A O 1
ATOM 651 N N . GLY A 1 85 ? 1.052 -8.849 14.534 1.00 68.62 85 GLY A N 1
ATOM 652 C CA . GLY A 1 85 ? 2.115 -8.563 13.569 1.00 68.62 85 GLY A CA 1
ATOM 653 C C . GLY A 1 85 ? 1.584 -8.103 12.204 1.00 68.62 85 GLY A C 1
ATOM 654 O O . GLY A 1 85 ? 0.425 -7.718 12.055 1.00 68.62 85 GLY A O 1
ATOM 655 N N . PHE A 1 86 ? 2.442 -8.120 11.180 1.00 66.44 86 PHE A N 1
ATOM 656 C CA . PHE A 1 86 ? 2.053 -7.777 9.807 1.00 66.44 86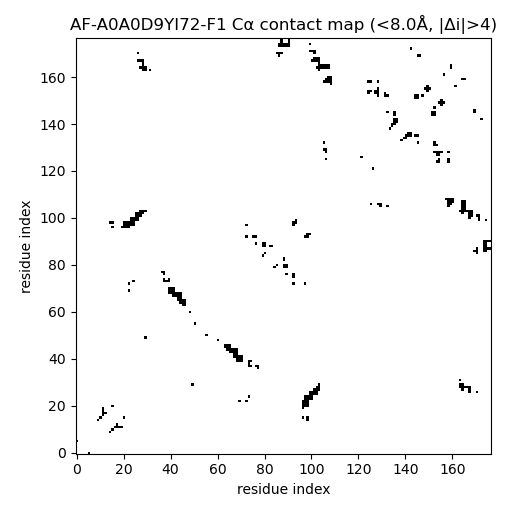 PHE A CA 1
ATOM 657 C C . PHE A 1 86 ? 1.330 -8.940 9.110 1.00 66.44 86 PHE A C 1
ATOM 659 O O . PHE A 1 86 ? 1.758 -10.088 9.202 1.00 66.44 86 PHE A O 1
ATOM 666 N N . GLY A 1 87 ? 0.242 -8.647 8.386 1.00 71.31 87 GLY A N 1
ATOM 667 C CA . GLY A 1 87 ? -0.547 -9.638 7.642 1.00 71.31 87 GLY A CA 1
ATOM 668 C C . GLY A 1 87 ? -2.051 -9.383 7.751 1.00 71.31 87 GLY A C 1
ATOM 669 O O . GLY A 1 87 ? -2.514 -8.270 7.513 1.00 71.31 87 GLY A O 1
ATOM 670 N N . ARG A 1 88 ? -2.822 -10.402 8.162 1.00 82.25 88 ARG A N 1
ATOM 671 C CA . ARG A 1 88 ? -4.288 -10.309 8.351 1.00 82.25 88 ARG A CA 1
ATOM 672 C C . ARG A 1 88 ? -4.716 -9.456 9.550 1.00 82.25 88 ARG A C 1
ATOM 674 O O . ARG A 1 88 ? -5.911 -9.314 9.787 1.00 82.25 88 ARG A O 1
ATOM 681 N N . ALA A 1 89 ? -3.770 -8.874 10.289 1.00 88.06 89 ALA A N 1
ATOM 682 C CA . ALA A 1 89 ? -4.030 -8.061 11.476 1.00 88.06 89 ALA A CA 1
ATOM 683 C C . ALA A 1 89 ? -5.050 -6.946 11.224 1.00 88.06 89 ALA A C 1
ATOM 685 O O . ALA A 1 89 ? -5.891 -6.682 12.071 1.00 88.06 89 ALA A O 1
ATOM 686 N N . LEU A 1 90 ? -5.020 -6.328 10.041 1.00 91.19 90 LEU A N 1
ATOM 687 C CA . LEU A 1 90 ? -5.916 -5.223 9.699 1.00 91.19 90 LEU A CA 1
ATOM 688 C C . LEU A 1 90 ? -7.285 -5.676 9.164 1.00 91.19 90 LEU A C 1
ATOM 690 O O . LEU A 1 90 ? -8.170 -4.837 9.017 1.00 91.19 90 LEU A O 1
ATOM 694 N N . ALA A 1 91 ? -7.497 -6.972 8.905 1.00 90.94 91 ALA A N 1
ATOM 695 C CA . ALA A 1 91 ? -8.762 -7.484 8.371 1.00 90.94 91 ALA A CA 1
ATOM 696 C C . ALA A 1 91 ? -10.001 -7.071 9.202 1.00 90.94 91 ALA A C 1
ATOM 698 O O . ALA A 1 91 ? -10.973 -6.632 8.586 1.00 90.94 91 ALA A O 1
ATOM 699 N N . PRO A 1 92 ? -9.974 -7.074 10.556 1.00 92.81 92 PRO A N 1
ATOM 700 C CA . PRO A 1 92 ? -11.118 -6.652 11.370 1.00 92.81 92 PRO A CA 1
ATOM 701 C C . PRO A 1 92 ? -11.530 -5.182 11.199 1.00 92.81 92 PRO A C 1
ATOM 703 O O . PRO A 1 92 ? -12.617 -4.802 11.618 1.00 92.81 92 PRO A O 1
ATOM 706 N N . LEU A 1 93 ? -10.685 -4.322 10.614 1.00 92.50 93 LEU A N 1
ATOM 707 C CA . LEU A 1 93 ? -11.076 -2.938 10.319 1.00 92.50 93 LEU A CA 1
ATOM 708 C C . LEU A 1 93 ? -12.106 -2.864 9.184 1.00 92.50 93 LEU A C 1
ATOM 710 O O . LEU A 1 93 ? -12.894 -1.922 9.131 1.00 92.50 93 LEU A O 1
ATOM 714 N N . ARG A 1 94 ? -12.136 -3.860 8.293 1.00 89.88 94 ARG A N 1
ATOM 715 C CA . ARG A 1 94 ? -13.117 -3.918 7.201 1.00 89.88 94 ARG A CA 1
ATOM 716 C C . ARG A 1 94 ? -14.530 -4.126 7.737 1.00 89.88 94 ARG A C 1
ATOM 718 O O . ARG A 1 94 ? -15.455 -3.479 7.254 1.00 89.88 94 ARG A O 1
ATOM 725 N N . ASP A 1 95 ? -14.671 -4.944 8.779 1.00 89.56 95 ASP A N 1
ATOM 726 C CA . ASP A 1 95 ? -15.947 -5.174 9.470 1.00 89.56 95 ASP A CA 1
ATOM 727 C C . ASP A 1 95 ? -16.455 -3.905 10.185 1.00 89.56 95 ASP A C 1
ATOM 729 O O . ASP A 1 95 ? -17.658 -3.713 10.348 1.00 89.56 95 ASP A O 1
ATOM 733 N N . ASP A 1 96 ? -15.547 -2.985 10.528 1.00 90.94 96 ASP A N 1
ATOM 734 C CA . ASP A 1 96 ? -15.843 -1.662 11.098 1.00 90.94 96 ASP A CA 1
ATOM 735 C C . ASP A 1 96 ? -16.147 -0.583 10.036 1.00 90.94 96 ASP A C 1
ATOM 737 O O . ASP A 1 96 ? -16.243 0.609 10.360 1.00 90.94 96 ASP A O 1
ATOM 741 N N . GLY A 1 97 ? -16.255 -0.961 8.759 1.00 89.69 97 GLY A N 1
ATOM 742 C CA . GLY A 1 97 ? -16.500 -0.030 7.656 1.00 89.69 97 GLY A CA 1
ATOM 743 C C . GLY A 1 97 ? -15.298 0.857 7.312 1.00 89.69 97 GLY A C 1
ATOM 744 O O . GLY A 1 97 ? -15.485 1.986 6.850 1.00 89.69 97 GLY A O 1
ATOM 745 N N . VAL A 1 98 ? -14.071 0.389 7.563 1.00 91.56 98 VAL A N 1
ATOM 746 C CA . VAL A 1 98 ? -12.832 1.069 7.154 1.00 91.56 98 VAL A CA 1
ATOM 747 C C . VAL A 1 98 ? -12.360 0.521 5.810 1.00 91.56 98 VAL A C 1
ATOM 749 O O . VAL A 1 98 ? -12.198 -0.689 5.639 1.00 91.56 98 VAL A O 1
ATOM 752 N N . LEU A 1 99 ? -12.075 1.418 4.866 1.00 91.19 99 LEU A N 1
ATOM 753 C CA . LEU A 1 99 ? -11.400 1.063 3.620 1.00 91.19 99 LEU A CA 1
ATOM 754 C C . LEU A 1 99 ? -9.886 1.029 3.846 1.00 91.19 99 LEU A C 1
ATOM 756 O O . LEU A 1 99 ? -9.311 2.011 4.308 1.00 91.19 99 LEU A O 1
ATOM 760 N N . ILE A 1 100 ? -9.232 -0.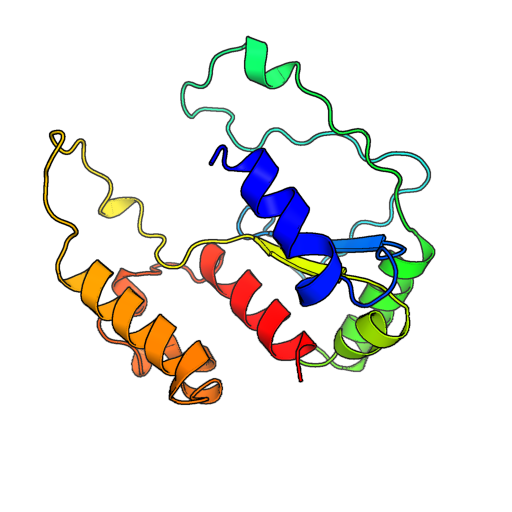072 3.486 1.00 90.75 100 ILE A N 1
ATOM 761 C CA . ILE A 1 100 ? -7.769 -0.184 3.510 1.00 90.75 100 ILE A CA 1
ATOM 762 C C . ILE A 1 100 ? -7.258 0.039 2.089 1.00 90.75 100 ILE A C 1
ATOM 764 O O . ILE A 1 100 ? -7.639 -0.688 1.174 1.00 90.75 100 ILE A O 1
ATOM 768 N N . LEU A 1 101 ? -6.412 1.053 1.910 1.00 91.12 101 LEU A N 1
ATOM 769 C CA . LEU A 1 101 ? -5.881 1.468 0.617 1.00 91.12 101 LEU A CA 1
ATOM 770 C C . LEU A 1 101 ? -4.354 1.353 0.612 1.00 91.12 101 LEU A C 1
ATOM 772 O O . LEU A 1 101 ? -3.669 2.106 1.304 1.00 91.12 101 LEU A O 1
ATOM 776 N N . GLY A 1 102 ? -3.828 0.428 -0.191 1.00 91.50 102 GLY A N 1
ATOM 777 C CA . GLY A 1 102 ? -2.403 0.357 -0.507 1.00 91.50 102 GLY A CA 1
ATOM 778 C C . GLY A 1 102 ? -2.070 1.269 -1.687 1.00 91.50 102 GLY A C 1
ATOM 779 O O . GLY A 1 102 ? -2.638 1.105 -2.764 1.00 91.50 102 GLY A O 1
ATOM 780 N N . SER A 1 103 ? -1.157 2.218 -1.488 1.00 92.44 103 SER A N 1
ATOM 781 C CA . SER A 1 103 ? -0.644 3.123 -2.519 1.00 92.44 103 SER A CA 1
ATOM 782 C C . SER A 1 103 ? 0.837 2.845 -2.754 1.00 92.44 103 SER A C 1
ATOM 784 O O . SER A 1 103 ? 1.668 3.099 -1.885 1.00 92.44 103 SER A O 1
ATOM 786 N N . GLY A 1 104 ? 1.162 2.316 -3.927 1.00 92.75 104 GLY A N 1
ATOM 787 C CA . GLY A 1 104 ? 2.517 1.950 -4.334 1.00 92.75 104 GLY A CA 1
ATOM 788 C C . GLY A 1 104 ? 2.579 1.741 -5.845 1.00 92.75 104 GLY A C 1
ATOM 789 O O . GLY A 1 104 ? 1.739 2.269 -6.575 1.00 92.75 104 GLY A O 1
ATOM 790 N N . ASN A 1 105 ? 3.526 0.930 -6.316 1.00 91.88 105 ASN A N 1
ATOM 791 C CA . ASN A 1 105 ? 3.751 0.705 -7.743 1.00 91.88 105 ASN A CA 1
ATOM 792 C C . ASN A 1 105 ? 3.875 -0.787 -8.068 1.00 91.88 105 ASN A C 1
ATOM 794 O O . ASN A 1 105 ? 4.489 -1.547 -7.325 1.00 91.88 105 ASN A O 1
ATOM 798 N N . ALA A 1 106 ? 3.358 -1.199 -9.231 1.00 90.44 106 ALA A N 1
ATOM 799 C CA . ALA A 1 106 ? 3.583 -2.551 -9.750 1.00 90.44 106 ALA A CA 1
ATOM 800 C C . ALA A 1 106 ? 5.073 -2.797 -10.048 1.00 90.44 106 ALA A C 1
ATOM 802 O O . ALA A 1 106 ? 5.586 -3.866 -9.750 1.00 90.44 106 ALA A O 1
ATOM 803 N N . THR A 1 107 ? 5.789 -1.786 -10.547 1.00 91.75 107 THR A N 1
ATOM 804 C CA . THR A 1 107 ? 7.249 -1.792 -10.732 1.00 91.75 107 THR A CA 1
ATOM 805 C C . THR A 1 107 ? 7.835 -0.475 -10.230 1.00 91.75 107 THR A C 1
ATOM 807 O O . THR A 1 107 ? 7.300 0.584 -10.568 1.00 91.75 107 THR A O 1
ATOM 810 N N . HIS A 1 108 ? 8.936 -0.512 -9.482 1.00 93.44 108 HIS A N 1
ATOM 811 C CA . HIS A 1 108 ? 9.591 0.671 -8.926 1.00 93.44 108 HIS A CA 1
ATOM 812 C C . HIS A 1 108 ? 11.124 0.550 -8.971 1.00 93.44 108 HIS A C 1
ATOM 814 O O . HIS A 1 108 ? 11.792 0.292 -7.972 1.00 93.44 108 HIS A O 1
ATOM 820 N N . ASN A 1 109 ? 11.700 0.761 -10.159 1.00 92.31 109 ASN A N 1
ATOM 821 C CA . ASN A 1 109 ? 13.149 0.811 -10.350 1.00 92.31 109 ASN A CA 1
ATOM 822 C C . ASN A 1 109 ? 13.572 2.101 -11.059 1.00 92.31 109 ASN A C 1
ATOM 824 O O . ASN A 1 109 ? 13.612 2.184 -12.289 1.00 92.31 109 ASN A O 1
ATOM 828 N N . LEU A 1 110 ? 13.936 3.103 -10.257 1.00 87.62 110 LEU A N 1
ATOM 829 C CA . LEU A 1 110 ? 14.349 4.415 -10.754 1.00 87.62 110 LEU A CA 1
ATOM 830 C C . LEU A 1 110 ? 15.686 4.370 -11.512 1.00 87.62 110 LEU A C 1
ATOM 832 O O . LEU A 1 110 ? 15.931 5.229 -12.351 1.00 87.62 110 LEU A O 1
ATOM 836 N N . SER A 1 111 ? 16.533 3.351 -11.301 1.00 86.12 111 SER A N 1
ATOM 837 C CA . SER A 1 111 ? 17.779 3.201 -12.078 1.00 86.12 111 SER A CA 1
ATOM 838 C C . SER A 1 111 ? 17.526 2.879 -13.556 1.00 86.12 111 SER A C 1
ATOM 840 O O . SER A 1 111 ? 18.382 3.123 -14.403 1.00 86.12 111 SER A O 1
ATOM 842 N N . CYS A 1 112 ? 16.334 2.365 -13.874 1.00 84.12 112 CYS A N 1
ATOM 843 C CA . CYS A 1 112 ? 15.881 2.120 -15.239 1.00 84.12 112 CYS A CA 1
ATOM 844 C C . CYS A 1 112 ? 15.060 3.287 -15.812 1.00 84.12 112 CYS A C 1
ATOM 846 O O . CYS A 1 112 ? 14.641 3.217 -16.969 1.00 84.12 112 CYS A O 1
ATOM 848 N N . MET A 1 113 ? 14.826 4.356 -15.039 1.00 76.88 113 MET A N 1
ATOM 849 C CA . MET A 1 113 ? 14.188 5.566 -15.550 1.00 76.88 113 MET A CA 1
ATOM 850 C C . MET A 1 113 ? 15.195 6.363 -16.376 1.00 76.88 113 MET A C 1
ATOM 852 O O . MET A 1 113 ? 16.040 7.083 -15.850 1.00 76.88 113 MET A O 1
ATOM 856 N N . ALA A 1 114 ? 15.081 6.245 -17.693 1.00 74.44 114 ALA A N 1
ATOM 857 C CA . ALA A 1 114 ? 15.771 7.100 -18.645 1.00 74.44 114 ALA A CA 1
ATOM 858 C C . ALA A 1 114 ? 14.746 7.961 -19.401 1.00 74.44 114 ALA A C 1
ATOM 860 O O . ALA A 1 114 ? 13.600 7.534 -19.568 1.00 74.44 114 ALA A O 1
ATOM 861 N N . PRO A 1 115 ? 15.131 9.151 -19.897 1.00 76.38 115 PRO A N 1
ATOM 862 C CA . PRO A 1 115 ? 14.325 9.870 -20.872 1.00 76.38 115 PRO A CA 1
ATOM 863 C C . PRO A 1 115 ? 14.091 8.966 -22.084 1.00 76.38 115 PRO A C 1
ATOM 865 O O . PRO A 1 115 ? 15.030 8.614 -22.798 1.00 76.38 115 PRO A O 1
ATOM 868 N N . VAL A 1 116 ? 12.843 8.568 -22.299 1.00 79.25 116 VAL A N 1
ATOM 869 C CA . VAL A 1 116 ? 12.437 7.760 -23.448 1.00 79.25 116 VAL A CA 1
ATOM 870 C C . VAL A 1 116 ? 11.607 8.619 -24.387 1.00 79.25 116 VAL A C 1
ATOM 872 O O . VAL A 1 116 ? 10.801 9.440 -23.949 1.00 79.25 116 VAL A O 1
ATOM 875 N N . ALA A 1 117 ? 11.829 8.457 -25.691 1.00 81.94 117 ALA A N 1
ATOM 876 C CA . ALA A 1 117 ? 11.004 9.118 -26.688 1.00 81.94 117 ALA A CA 1
ATOM 877 C C . ALA A 1 117 ? 9.557 8.623 -26.569 1.00 81.94 117 ALA A C 1
ATOM 879 O O . ALA A 1 117 ? 9.307 7.461 -26.225 1.00 81.94 117 ALA A O 1
ATOM 880 N N . GLU A 1 118 ? 8.608 9.496 -26.888 1.00 82.44 118 GLU A N 1
ATOM 881 C CA . GLU A 1 118 ? 7.210 9.103 -27.013 1.00 82.44 118 GLU A CA 1
ATOM 882 C C . GLU A 1 118 ? 7.082 7.922 -27.994 1.00 82.44 118 GLU A C 1
ATOM 884 O O . GLU A 1 118 ? 7.714 7.905 -29.051 1.00 82.44 118 GLU A O 1
ATOM 889 N N . GLY A 1 119 ? 6.312 6.898 -27.617 1.00 82.69 119 GLY A N 1
ATOM 890 C CA . GLY A 1 119 ? 6.162 5.669 -28.406 1.00 82.69 119 GLY A CA 1
ATOM 891 C C . GLY A 1 119 ? 7.229 4.594 -28.164 1.00 82.69 119 GLY A C 1
ATOM 892 O O . GLY A 1 119 ? 7.164 3.539 -28.794 1.00 82.69 119 GLY A O 1
ATOM 893 N N . THR A 1 120 ? 8.180 4.808 -27.247 1.00 85.19 120 THR A N 1
ATOM 894 C CA . THR A 1 120 ? 9.104 3.743 -26.823 1.00 85.19 120 THR A CA 1
ATOM 895 C C . THR A 1 120 ? 8.312 2.583 -26.197 1.00 85.19 120 THR A C 1
ATOM 897 O O . THR A 1 120 ? 7.517 2.828 -25.286 1.00 85.19 120 THR A O 1
ATOM 900 N N . PRO A 1 121 ? 8.501 1.329 -26.654 1.00 87.69 121 PRO A N 1
ATOM 901 C CA . PRO A 1 121 ? 7.814 0.178 -26.077 1.00 87.69 121 PRO A CA 1
ATOM 902 C C . PRO A 1 121 ? 8.153 -0.029 -24.598 1.00 87.69 121 PRO A C 1
ATOM 904 O O . PRO A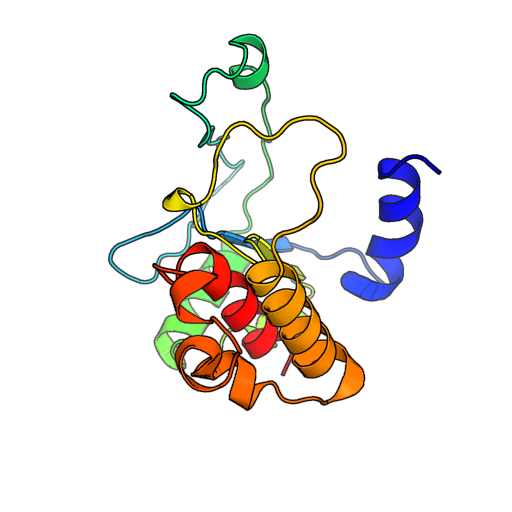 1 121 ? 9.258 0.282 -24.151 1.00 87.69 121 PRO A O 1
ATOM 907 N N . VAL A 1 122 ? 7.217 -0.621 -23.853 1.00 89.31 122 VAL A N 1
ATOM 908 C CA . VAL A 1 122 ? 7.460 -1.051 -22.469 1.00 89.31 122 VAL A CA 1
ATOM 909 C C . VAL A 1 122 ? 8.614 -2.065 -22.455 1.00 89.31 122 VAL A C 1
ATOM 911 O O . VAL A 1 122 ? 8.590 -3.008 -23.253 1.00 89.31 122 VAL A O 1
ATOM 914 N N . PRO A 1 123 ? 9.621 -1.911 -21.573 1.00 91.62 123 PRO A N 1
ATOM 915 C CA . PRO A 1 123 ? 10.689 -2.892 -21.441 1.00 91.62 123 PRO A CA 1
ATOM 916 C C . PRO A 1 123 ? 10.139 -4.290 -21.159 1.00 91.62 123 PRO A C 1
ATOM 918 O O . PRO A 1 123 ? 9.262 -4.459 -20.312 1.00 91.62 123 PRO A O 1
ATOM 921 N N . GLN A 1 124 ? 10.693 -5.300 -21.832 1.00 94.94 124 GLN A N 1
ATOM 922 C CA . GLN A 1 124 ? 10.203 -6.677 -21.735 1.00 94.94 124 GLN A CA 1
ATOM 923 C C . GLN A 1 124 ? 10.152 -7.184 -20.286 1.00 94.94 124 GLN A C 1
ATOM 925 O O . GLN A 1 124 ? 9.143 -7.749 -19.881 1.00 94.94 124 GLN A O 1
ATOM 930 N N . TRP A 1 125 ? 11.185 -6.911 -19.483 1.00 95.00 125 TRP A N 1
ATOM 931 C CA . TRP A 1 125 ? 11.232 -7.326 -18.077 1.00 95.00 125 TRP A CA 1
ATOM 932 C C . TRP A 1 125 ? 10.065 -6.761 -17.249 1.00 95.00 125 TRP A C 1
ATOM 934 O O . TRP A 1 125 ? 9.537 -7.447 -16.378 1.00 95.00 125 TRP A O 1
ATOM 944 N N . ALA A 1 126 ? 9.644 -5.523 -17.535 1.00 94.75 126 ALA A N 1
ATOM 945 C CA . ALA A 1 126 ? 8.568 -4.849 -16.815 1.00 94.75 126 ALA A CA 1
ATOM 946 C C . ALA A 1 126 ? 7.209 -5.423 -17.221 1.00 94.75 126 ALA A C 1
ATOM 948 O O . ALA A 1 126 ? 6.375 -5.688 -16.361 1.00 94.75 126 ALA A O 1
ATOM 949 N N . ALA A 1 127 ? 7.016 -5.676 -18.521 1.00 95.25 127 ALA A N 1
ATOM 950 C CA . ALA A 1 127 ? 5.814 -6.324 -19.037 1.00 95.25 127 ALA A CA 1
ATOM 951 C C . ALA A 1 127 ? 5.672 -7.771 -18.530 1.00 95.25 127 ALA A C 1
ATOM 953 O O . ALA A 1 127 ? 4.570 -8.204 -18.207 1.00 95.25 127 ALA A O 1
ATOM 954 N N . GLU A 1 128 ? 6.777 -8.514 -18.427 1.00 97.38 128 GLU A N 1
ATOM 955 C CA . GLU A 1 128 ? 6.791 -9.878 -17.885 1.00 97.38 128 GLU A CA 1
ATOM 956 C C . GLU A 1 128 ? 6.464 -9.906 -16.386 1.00 97.38 128 GLU A C 1
ATOM 958 O O . GLU A 1 128 ? 5.669 -10.744 -15.957 1.00 97.38 128 GLU A O 1
ATOM 963 N N . PHE A 1 129 ? 7.022 -8.980 -15.595 1.00 97.19 129 PHE A N 1
ATOM 964 C CA . PHE A 1 129 ? 6.682 -8.857 -14.175 1.00 97.19 129 PHE A CA 1
ATOM 965 C C . PHE A 1 129 ? 5.212 -8.461 -13.977 1.00 97.19 129 PHE A C 1
ATOM 967 O O . PHE A 1 129 ? 4.507 -9.100 -13.197 1.00 97.19 129 PHE A O 1
ATOM 974 N N . ASP A 1 130 ? 4.732 -7.444 -14.700 1.00 95.56 130 ASP A N 1
ATOM 975 C CA . ASP A 1 130 ? 3.339 -6.986 -14.627 1.00 95.56 130 ASP A CA 1
ATOM 976 C C . ASP A 1 130 ? 2.356 -8.093 -15.034 1.00 95.56 130 ASP A C 1
ATOM 978 O O . ASP A 1 130 ? 1.396 -8.368 -14.315 1.00 95.56 130 ASP A O 1
ATOM 982 N N . GLY A 1 131 ? 2.640 -8.806 -16.128 1.00 95.19 131 GLY A N 1
ATOM 983 C CA . GLY A 1 131 ? 1.832 -9.941 -16.571 1.00 95.19 131 GLY A CA 1
ATOM 984 C C . GLY A 1 131 ? 1.772 -11.065 -15.534 1.00 95.19 131 GLY A C 1
ATOM 985 O O . GLY A 1 131 ? 0.686 -11.561 -15.228 1.00 95.19 131 GLY A O 1
ATOM 986 N N . TRP A 1 132 ? 2.913 -11.429 -14.939 1.00 96.88 132 TRP A N 1
ATOM 987 C CA . TRP A 1 132 ? 2.963 -12.410 -13.851 1.00 96.88 132 TRP A CA 1
ATOM 988 C C . TRP A 1 132 ? 2.168 -11.952 -12.624 1.00 96.88 132 TRP A C 1
ATOM 990 O O . TRP A 1 132 ? 1.459 -12.758 -12.019 1.00 96.88 132 TRP A O 1
ATOM 1000 N N . LEU A 1 133 ? 2.259 -10.668 -12.263 1.00 95.75 133 LEU A N 1
ATOM 1001 C CA . LEU A 1 133 ? 1.561 -10.107 -11.110 1.00 95.75 133 LEU A CA 1
ATOM 1002 C C . LEU A 1 133 ? 0.044 -10.123 -11.320 1.00 95.75 133 LEU A C 1
ATOM 1004 O O . LEU A 1 133 ? -0.694 -10.574 -10.445 1.00 95.75 133 LEU A O 1
ATOM 1008 N N . GLN A 1 134 ? -0.428 -9.679 -12.487 1.00 93.50 134 GLN A N 1
ATOM 1009 C CA . GLN A 1 134 ? -1.848 -9.716 -12.838 1.00 93.50 134 GLN A CA 1
ATOM 1010 C C . GLN A 1 134 ? -2.394 -11.145 -12.812 1.00 93.50 134 GLN A C 1
ATOM 1012 O O . GLN A 1 134 ? -3.452 -11.392 -12.231 1.00 93.50 134 GLN A O 1
ATOM 1017 N N . GLU A 1 135 ? -1.665 -12.097 -13.398 1.00 94.00 135 GLU A N 1
ATOM 1018 C CA . GLU A 1 135 ? -2.047 -13.507 -13.386 1.00 94.00 135 GLU A CA 1
ATOM 1019 C C . GLU A 1 135 ? -2.117 -14.045 -11.951 1.00 94.00 135 GLU A C 1
ATOM 1021 O O . GLU A 1 135 ? -3.130 -14.629 -11.569 1.00 94.00 135 GLU A O 1
ATOM 1026 N N . ALA A 1 136 ? -1.091 -13.794 -11.131 1.00 93.81 136 ALA A N 1
ATOM 1027 C CA . ALA A 1 136 ? -1.033 -14.251 -9.747 1.00 93.81 136 ALA A CA 1
ATOM 1028 C C . ALA A 1 136 ? -2.187 -13.702 -8.889 1.00 93.81 136 ALA A C 1
ATOM 1030 O O . ALA A 1 136 ? -2.732 -14.445 -8.071 1.00 93.81 136 ALA A O 1
ATOM 1031 N N . LEU A 1 137 ? -2.576 -12.438 -9.086 1.00 90.56 137 LEU A N 1
ATOM 1032 C CA . LEU A 1 137 ? -3.620 -11.767 -8.303 1.00 90.56 137 LEU A CA 1
ATOM 1033 C C . LEU A 1 137 ? -5.045 -12.080 -8.776 1.00 90.56 137 LEU A C 1
ATOM 1035 O O . LEU A 1 137 ? -5.938 -12.247 -7.951 1.00 90.56 137 LEU A O 1
ATOM 1039 N N . LEU A 1 138 ? -5.285 -12.110 -10.090 1.00 86.62 138 LEU A N 1
ATOM 1040 C CA . LEU A 1 138 ? -6.646 -12.106 -10.640 1.00 86.62 138 LEU A CA 1
ATOM 1041 C C . LEU A 1 138 ? -7.116 -13.480 -11.112 1.00 86.62 138 LEU A C 1
ATOM 1043 O O . LEU A 1 138 ? -8.290 -13.810 -10.958 1.00 86.62 138 LEU A O 1
ATOM 1047 N N . ALA A 1 139 ? -6.224 -14.263 -11.719 1.00 79.50 139 ALA A N 1
ATOM 1048 C CA . ALA A 1 139 ? -6.588 -15.512 -12.388 1.00 79.50 139 ALA A CA 1
ATOM 1049 C C . ALA A 1 139 ? -6.112 -16.754 -11.623 1.00 79.50 139 ALA A C 1
ATOM 1051 O O . ALA A 1 139 ? -6.822 -17.755 -11.565 1.00 79.50 139 ALA A O 1
ATOM 1052 N N . GLY A 1 140 ? -4.913 -16.690 -11.046 1.00 72.56 140 GLY A N 1
ATOM 1053 C CA . GLY A 1 140 ? -4.227 -17.832 -10.448 1.00 72.56 140 GLY A CA 1
ATOM 1054 C C . GLY A 1 140 ? -4.384 -17.958 -8.934 1.00 72.56 140 GLY A C 1
ATOM 1055 O O . GLY A 1 140 ? -4.067 -19.015 -8.396 1.00 72.56 140 GLY A O 1
ATOM 1056 N N . GLY A 1 141 ? -4.827 -16.905 -8.232 1.00 81.19 141 GLY A N 1
ATOM 1057 C CA . GLY A 1 141 ? -4.933 -16.905 -6.765 1.00 81.19 141 GLY A CA 1
ATOM 1058 C C . GLY A 1 141 ? -3.607 -17.214 -6.055 1.00 81.19 141 GLY A C 1
ATOM 1059 O O . GLY A 1 141 ? -3.599 -17.708 -4.928 1.00 81.19 141 GLY A O 1
ATOM 1060 N N . ARG A 1 142 ? -2.471 -16.947 -6.711 1.00 91.19 142 ARG A N 1
ATOM 1061 C CA . ARG A 1 142 ? -1.114 -17.295 -6.262 1.00 91.19 142 ARG A CA 1
ATOM 1062 C C . ARG A 1 142 ? -0.569 -16.255 -5.274 1.00 91.19 142 ARG A C 1
ATOM 1064 O O . ARG A 1 142 ? 0.567 -15.807 -5.392 1.00 91.19 142 ARG A O 1
ATOM 1071 N N . HIS A 1 143 ? -1.372 -15.846 -4.288 1.00 90.12 143 HIS A N 1
ATOM 1072 C CA . HIS A 1 143 ? -1.004 -14.789 -3.331 1.00 90.12 143 HIS A CA 1
ATOM 1073 C C . HIS A 1 143 ? 0.252 -15.140 -2.509 1.00 90.12 143 HIS A C 1
ATOM 1075 O O . HIS A 1 143 ? 1.019 -14.254 -2.132 1.00 90.12 143 HIS A O 1
ATOM 1081 N N . ASP A 1 144 ? 0.501 -16.430 -2.267 1.00 90.12 144 ASP A N 1
ATOM 1082 C CA . ASP A 1 144 ? 1.722 -16.904 -1.605 1.00 90.12 144 ASP A CA 1
ATOM 1083 C C . ASP A 1 144 ? 2.988 -16.707 -2.445 1.00 90.12 144 ASP A C 1
ATOM 1085 O O . ASP A 1 144 ? 4.059 -16.467 -1.878 1.00 90.12 144 ASP A O 1
ATOM 1089 N N . ASP A 1 145 ? 2.865 -16.745 -3.773 1.00 94.00 145 ASP A N 1
ATOM 1090 C CA . ASP A 1 145 ? 3.971 -16.448 -4.681 1.00 94.00 145 ASP A CA 1
ATOM 1091 C C . ASP A 1 145 ? 4.266 -14.946 -4.702 1.00 94.00 145 ASP A C 1
ATOM 1093 O O . ASP A 1 145 ? 5.429 -14.555 -4.746 1.00 94.00 145 ASP A O 1
ATOM 1097 N N . VAL A 1 146 ? 3.233 -14.097 -4.604 1.00 93.38 146 VAL A N 1
ATOM 1098 C CA . VAL A 1 146 ? 3.389 -12.632 -4.509 1.00 93.38 146 VAL A CA 1
ATOM 1099 C C . VAL A 1 146 ? 4.198 -12.248 -3.268 1.00 93.38 146 VAL A C 1
ATOM 1101 O O . VAL A 1 146 ? 5.104 -11.427 -3.369 1.00 93.38 146 VAL A O 1
ATOM 1104 N N . LYS A 1 147 ? 3.977 -12.923 -2.129 1.00 90.12 147 LYS A N 1
ATOM 1105 C CA . LYS A 1 147 ? 4.796 -12.746 -0.910 1.00 90.12 147 LYS A CA 1
ATOM 1106 C C . LYS A 1 147 ? 6.276 -13.088 -1.097 1.00 90.12 147 LYS A C 1
ATOM 1108 O O . LYS A 1 147 ? 7.105 -12.646 -0.310 1.00 90.12 147 LYS A O 1
ATOM 1113 N N . GLN A 1 148 ? 6.601 -13.888 -2.108 1.00 93.12 148 GLN A N 1
ATOM 1114 C CA . GLN A 1 148 ? 7.951 -14.347 -2.436 1.00 93.12 148 GLN A CA 1
ATOM 1115 C C . GLN A 1 148 ? 8.376 -13.840 -3.823 1.00 93.12 148 GLN A C 1
ATOM 1117 O O . GLN A 1 148 ? 9.137 -14.507 -4.527 1.00 93.12 148 GLN A O 1
ATOM 1122 N N . TYR A 1 149 ? 7.869 -12.672 -4.242 1.00 94.62 149 TYR A N 1
ATOM 1123 C CA . TYR A 1 149 ? 8.047 -12.159 -5.604 1.00 94.62 149 TYR A CA 1
ATOM 1124 C C . TYR A 1 149 ? 9.519 -12.072 -6.030 1.00 94.62 149 TYR A C 1
ATOM 1126 O O . TYR A 1 149 ? 9.823 -12.300 -7.195 1.00 94.62 149 TYR A O 1
ATOM 1134 N N . GLU A 1 150 ? 10.445 -11.798 -5.107 1.00 94.81 150 GLU A N 1
ATOM 1135 C CA . GLU A 1 150 ? 11.878 -11.719 -5.416 1.00 94.81 150 GLU A CA 1
ATOM 1136 C C . GLU A 1 150 ? 12.440 -13.014 -6.015 1.00 94.81 150 GLU A C 1
ATOM 1138 O O . GLU A 1 150 ? 13.380 -12.966 -6.808 1.00 94.81 150 GLU A O 1
ATOM 1143 N N . GLU A 1 151 ? 11.873 -14.157 -5.625 1.00 95.62 151 GLU A N 1
ATOM 1144 C CA . GLU A 1 151 ? 12.299 -15.491 -6.050 1.00 95.62 151 GLU A CA 1
ATOM 1145 C C . GLU A 1 151 ? 11.353 -16.104 -7.086 1.00 95.62 151 GLU A C 1
ATOM 1147 O O . GLU A 1 151 ? 11.785 -16.862 -7.954 1.00 95.62 151 GLU A O 1
ATOM 1152 N N . LYS A 1 152 ? 10.051 -15.818 -6.973 1.00 96.31 152 LYS A N 1
ATOM 1153 C CA . LYS A 1 152 ? 8.991 -16.457 -7.767 1.00 96.31 152 LYS A CA 1
ATOM 1154 C C . LYS A 1 152 ? 8.606 -15.674 -9.015 1.00 96.31 152 LYS A C 1
ATOM 1156 O O . LYS A 1 152 ? 8.108 -16.279 -9.965 1.00 96.31 152 LYS A O 1
ATOM 1161 N N . ALA A 1 153 ? 8.782 -14.354 -9.005 1.00 96.75 153 ALA A N 1
ATOM 1162 C CA . ALA A 1 153 ? 8.434 -13.514 -10.138 1.00 96.75 153 ALA A CA 1
ATOM 1163 C C . ALA A 1 153 ? 9.595 -13.442 -11.136 1.00 96.75 153 ALA A C 1
ATOM 1165 O O . ALA A 1 153 ? 10.759 -13.345 -10.728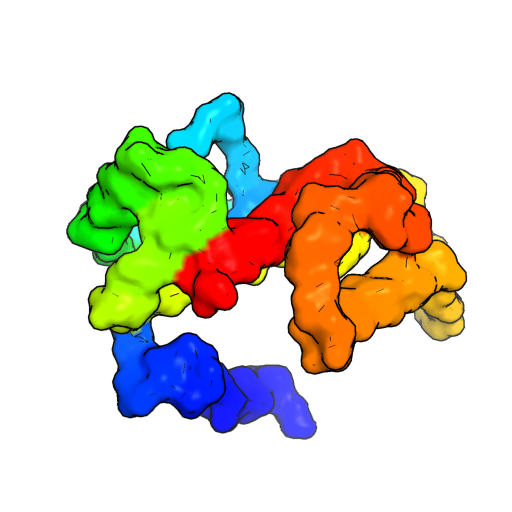 1.00 96.75 153 ALA A O 1
ATOM 1166 N N . PRO A 1 154 ? 9.310 -13.401 -12.448 1.00 97.12 154 PRO A N 1
ATOM 1167 C CA . PRO A 1 154 ? 10.319 -13.002 -13.414 1.00 97.12 154 PRO A CA 1
ATOM 1168 C C . PRO A 1 154 ? 10.774 -11.577 -13.083 1.00 97.12 154 PRO A C 1
ATOM 1170 O O . PRO A 1 154 ? 9.952 -10.679 -12.943 1.00 97.12 154 PRO A O 1
ATOM 1173 N N . HIS A 1 155 ? 12.084 -11.366 -12.949 1.00 96.88 155 HIS A N 1
ATOM 1174 C CA . HIS A 1 155 ? 12.678 -10.045 -12.701 1.00 96.88 155 HIS A CA 1
ATOM 1175 C C . HIS A 1 155 ? 12.270 -9.376 -11.379 1.00 96.88 155 HIS A C 1
ATOM 1177 O O . HIS A 1 155 ? 12.382 -8.161 -11.276 1.00 96.88 155 HIS A O 1
ATOM 1183 N N . GLY A 1 156 ? 11.859 -10.121 -10.344 1.00 95.88 156 GLY A N 1
ATOM 1184 C CA . GLY A 1 156 ? 11.367 -9.537 -9.083 1.00 95.88 156 GLY A CA 1
ATOM 1185 C C . GLY A 1 156 ? 12.290 -8.475 -8.466 1.00 95.88 156 GLY A C 1
ATOM 1186 O O . GLY A 1 156 ? 11.874 -7.338 -8.258 1.00 95.88 156 GLY A O 1
ATOM 1187 N N . LYS A 1 157 ? 13.577 -8.795 -8.286 1.00 95.44 157 LYS A N 1
ATOM 1188 C CA . LYS A 1 157 ? 14.584 -7.846 -7.759 1.00 95.44 157 LYS A CA 1
ATOM 1189 C C . LYS A 1 157 ? 14.914 -6.692 -8.706 1.00 95.44 157 LYS A C 1
ATOM 1191 O O . LYS A 1 157 ? 15.438 -5.669 -8.282 1.00 95.44 157 LYS A O 1
ATOM 1196 N N . MET A 1 158 ? 14.656 -6.866 -10.000 1.00 95.00 158 MET A N 1
ATOM 1197 C CA . MET A 1 158 ? 14.812 -5.791 -10.977 1.00 95.00 158 MET A CA 1
ATOM 1198 C C . MET A 1 158 ? 13.589 -4.874 -10.973 1.00 95.00 158 MET A C 1
ATOM 1200 O O . MET A 1 158 ? 13.756 -3.669 -11.121 1.00 95.00 158 MET A O 1
ATOM 1204 N N . ALA A 1 159 ? 12.385 -5.413 -10.784 1.00 95.19 159 ALA A N 1
ATOM 1205 C CA . ALA A 1 159 ? 11.162 -4.635 -10.652 1.00 95.19 159 ALA A CA 1
ATOM 1206 C C . ALA A 1 159 ? 11.143 -3.821 -9.355 1.00 95.19 159 ALA A C 1
ATOM 1208 O O . ALA A 1 159 ? 10.692 -2.679 -9.384 1.00 95.19 159 ALA A O 1
ATOM 1209 N N . HIS A 1 160 ? 11.682 -4.380 -8.268 1.00 95.62 160 HIS A N 1
ATOM 1210 C CA . HIS A 1 160 ? 11.788 -3.734 -6.960 1.00 95.62 160 HIS A CA 1
ATOM 1211 C C . HIS A 1 160 ? 13.170 -4.002 -6.348 1.00 95.62 160 HIS A C 1
ATOM 1213 O O . HIS A 1 160 ? 13.368 -5.022 -5.687 1.00 95.62 160 HIS A O 1
ATOM 1219 N N . PRO A 1 161 ? 14.153 -3.108 -6.568 1.00 93.56 161 PRO A N 1
ATOM 1220 C CA . PRO A 1 161 ? 15.452 -3.178 -5.893 1.00 93.56 161 PRO A CA 1
ATOM 1221 C C . PRO A 1 161 ? 15.337 -3.012 -4.371 1.00 93.56 161 PRO A C 1
ATOM 1223 O O . PRO A 1 161 ? 16.169 -3.525 -3.625 1.00 93.56 161 PRO A O 1
ATOM 1226 N N . SER A 1 162 ? 14.300 -2.298 -3.929 1.00 91.75 162 SER A N 1
ATOM 1227 C CA . SER A 1 162 ? 13.837 -2.183 -2.549 1.00 91.75 162 SER A CA 1
ATOM 1228 C C . SER A 1 162 ? 12.321 -2.432 -2.511 1.00 91.75 162 SER A C 1
ATOM 1230 O O . SER A 1 162 ? 11.632 -2.152 -3.494 1.00 91.75 162 SER A O 1
ATOM 1232 N N . PRO A 1 163 ? 11.779 -2.997 -1.417 1.00 88.88 163 PRO A N 1
ATOM 1233 C CA . PRO A 1 163 ? 10.397 -3.477 -1.391 1.00 88.88 163 PRO A CA 1
ATOM 1234 C C . PRO A 1 163 ? 9.364 -2.385 -1.070 1.00 88.88 163 PRO A C 1
ATOM 1236 O O . PRO A 1 163 ? 8.167 -2.645 -1.152 1.00 88.88 163 PRO A O 1
ATOM 1239 N N . ASP A 1 164 ? 9.791 -1.184 -0.688 1.00 89.06 164 ASP A N 1
ATOM 1240 C CA . ASP A 1 164 ? 8.988 -0.077 -0.152 1.00 89.06 164 ASP A CA 1
ATOM 1241 C C . ASP A 1 164 ? 7.729 0.231 -0.978 1.00 89.06 164 ASP A C 1
ATOM 1243 O O . ASP A 1 164 ? 6.628 0.264 -0.427 1.00 89.06 164 ASP A O 1
ATOM 1247 N N . HIS A 1 165 ? 7.839 0.334 -2.305 1.00 92.31 165 HIS A N 1
ATOM 1248 C CA . HIS A 1 165 ? 6.686 0.603 -3.177 1.00 92.31 165 HIS A CA 1
ATOM 1249 C C . HIS A 1 165 ? 5.826 -0.632 -3.488 1.00 92.31 165 HIS A C 1
ATOM 1251 O O . HIS A 1 165 ? 4.746 -0.492 -4.067 1.00 92.31 165 HIS A O 1
ATOM 1257 N N . PHE A 1 166 ? 6.252 -1.827 -3.073 1.00 92.94 166 PHE A N 1
ATOM 1258 C CA . PHE A 1 166 ? 5.527 -3.087 -3.263 1.00 92.94 166 PHE A CA 1
ATOM 1259 C C . PHE A 1 166 ? 4.881 -3.624 -1.972 1.00 92.94 166 PHE A C 1
ATOM 1261 O O . PHE A 1 166 ? 3.885 -4.353 -2.013 1.00 92.94 166 PHE A O 1
ATOM 1268 N N . LEU A 1 167 ? 5.385 -3.238 -0.797 1.00 91.00 167 LEU A N 1
ATOM 1269 C CA . LEU A 1 167 ? 4.806 -3.593 0.504 1.00 91.00 167 LEU A CA 1
ATOM 1270 C C . LEU A 1 167 ? 3.344 -3.138 0.695 1.00 91.00 167 LEU A C 1
ATOM 1272 O O . LEU A 1 167 ? 2.577 -3.910 1.278 1.00 91.00 167 LEU A O 1
ATOM 1276 N N . PRO A 1 168 ? 2.884 -1.974 0.186 1.00 93.00 168 PRO A N 1
ATOM 1277 C CA . PRO A 1 168 ? 1.476 -1.588 0.280 1.00 93.00 168 PRO A CA 1
ATOM 1278 C C . PRO A 1 168 ? 0.511 -2.633 -0.296 1.00 93.00 168 PRO A C 1
ATOM 1280 O O . PRO A 1 168 ? -0.551 -2.870 0.285 1.00 93.00 168 PRO A O 1
ATOM 1283 N N . LEU A 1 169 ? 0.896 -3.313 -1.385 1.00 91.75 169 LEU A N 1
ATOM 1284 C CA . LEU A 1 169 ? 0.116 -4.414 -1.957 1.00 91.75 169 LEU A CA 1
ATOM 1285 C C . LEU A 1 169 ? 0.018 -5.591 -0.978 1.00 91.75 169 LEU A C 1
ATOM 1287 O O . LEU A 1 169 ? -1.064 -6.135 -0.779 1.00 91.75 169 LEU A O 1
ATOM 1291 N N . HIS A 1 170 ? 1.122 -5.957 -0.327 1.00 90.06 170 HIS A N 1
ATOM 1292 C CA . HIS A 1 170 ? 1.157 -7.052 0.645 1.00 90.06 170 HIS A CA 1
ATOM 1293 C C . HIS A 1 170 ? 0.256 -6.792 1.850 1.00 90.06 170 HIS A C 1
ATOM 1295 O O . HIS A 1 170 ? -0.441 -7.697 2.312 1.00 90.06 170 HIS A O 1
ATOM 1301 N N . VAL A 1 171 ? 0.238 -5.552 2.345 1.00 89.50 171 VAL A N 1
ATOM 1302 C CA . VAL A 1 171 ? -0.635 -5.164 3.457 1.00 89.50 171 VAL A CA 1
ATOM 1303 C C . VAL A 1 171 ? -2.105 -5.221 3.037 1.00 89.50 171 VAL A C 1
ATOM 1305 O O . VAL A 1 171 ? -2.923 -5.792 3.761 1.00 89.50 171 VAL A O 1
ATOM 1308 N N . ALA A 1 172 ? -2.440 -4.697 1.853 1.00 89.50 172 ALA A N 1
ATOM 1309 C CA . ALA A 1 172 ? -3.798 -4.761 1.318 1.00 89.50 172 ALA A CA 1
ATOM 1310 C C . ALA A 1 172 ? -4.266 -6.212 1.094 1.00 89.50 172 ALA A C 1
ATOM 1312 O O . ALA A 1 172 ? -5.376 -6.562 1.494 1.00 89.50 172 ALA A O 1
ATOM 1313 N N . LEU A 1 173 ? -3.408 -7.074 0.534 1.00 88.25 173 LEU A N 1
ATOM 1314 C CA . LEU A 1 173 ? -3.681 -8.505 0.352 1.00 88.25 173 LEU A CA 1
ATOM 1315 C C . LEU A 1 173 ? -3.894 -9.225 1.684 1.00 88.25 173 LEU A C 1
ATOM 1317 O O . LEU A 1 173 ? -4.856 -9.973 1.831 1.00 88.25 173 LEU A O 1
ATOM 1321 N N . GLY A 1 174 ? -3.041 -8.966 2.678 1.00 87.94 174 GLY A N 1
ATOM 1322 C CA . GLY A 1 174 ? -3.205 -9.528 4.017 1.00 87.94 174 GLY A CA 1
ATOM 1323 C C . GLY A 1 174 ? -4.541 -9.132 4.646 1.00 87.94 174 GLY A C 1
ATOM 1324 O O . GLY A 1 174 ? -5.245 -9.973 5.198 1.00 87.94 174 GLY A O 1
ATOM 1325 N N . ALA A 1 175 ? -4.942 -7.868 4.520 1.00 88.19 175 ALA A N 1
ATOM 1326 C CA . ALA A 1 175 ? -6.228 -7.401 5.028 1.00 88.19 175 ALA A CA 1
ATOM 1327 C C . ALA A 1 175 ? -7.446 -7.952 4.256 1.00 88.19 175 ALA A C 1
ATOM 1329 O O . ALA A 1 175 ? -8.548 -8.033 4.811 1.00 88.19 175 ALA A O 1
ATOM 1330 N N . ALA A 1 176 ? -7.272 -8.320 2.982 1.00 84.56 176 ALA A N 1
ATOM 1331 C CA . ALA A 1 176 ? -8.334 -8.860 2.135 1.00 84.56 176 ALA A CA 1
ATOM 1332 C C . ALA A 1 176 ? -8.791 -10.268 2.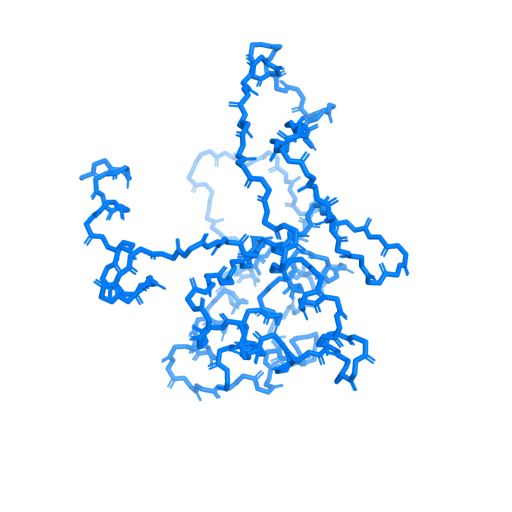566 1.00 84.56 176 ALA A C 1
ATOM 1334 O O . ALA A 1 176 ? -9.981 -10.575 2.435 1.00 84.56 176 ALA A O 1
ATOM 1335 N N . GLY A 1 177 ? -7.896 -11.046 3.186 1.00 73.25 177 GLY A N 1
ATOM 1336 C CA . GLY A 1 177 ? -8.196 -12.354 3.772 1.00 73.25 177 GLY A CA 1
ATOM 1337 C C . GLY A 1 177 ? -7.744 -13.523 2.921 1.00 73.25 177 GLY A C 1
ATOM 1338 O O . GLY A 1 177 ? -8.216 -13.631 1.773 1.00 73.25 177 GLY A O 1
#

pLDDT: mean 86.28, std 11.58, range [43.22, 97.38]

Organism: NCBI:txid40148

Mean predicted aligned error: 6.61 Å

Radius of gyration: 18.09 Å; Cα contacts (8 Å, |Δi|>4): 215; chains: 1; bounding box: 41×44×47 Å